Protein AF-A0A2R6LPY8-F1 (afdb_monomer_lite)

Radius of gyration: 32.67 Å; chains: 1; bounding box: 94×53×96 Å

Structure (mmCIF, N/CA/C/O backbone):
data_AF-A0A2R6LPY8-F1
#
_entry.id   AF-A0A2R6LPY8-F1
#
loop_
_atom_site.group_PDB
_atom_site.id
_atom_site.type_symbol
_atom_site.label_atom_id
_atom_site.label_alt_id
_atom_site.label_comp_id
_atom_site.label_asym_id
_atom_site.label_entity_id
_atom_site.label_seq_id
_atom_site.pdbx_PDB_ins_code
_atom_site.Cartn_x
_atom_site.Cartn_y
_atom_site.Cartn_z
_atom_site.occupancy
_atom_site.B_iso_or_equiv
_atom_site.auth_seq_id
_atom_site.auth_comp_id
_atom_site.auth_asym_id
_atom_site.auth_atom_id
_atom_site.pdbx_PDB_model_num
ATOM 1 N N . MET A 1 1 ? 64.273 28.430 -61.757 1.00 42.44 1 MET A N 1
ATOM 2 C CA . MET A 1 1 ? 63.830 28.870 -60.421 1.00 42.44 1 MET A CA 1
ATOM 3 C C . MET A 1 1 ? 62.816 29.969 -60.640 1.00 42.44 1 MET A C 1
ATOM 5 O O . MET A 1 1 ? 63.194 31.096 -60.929 1.00 42.44 1 MET A O 1
ATOM 9 N N . SER A 1 2 ? 61.554 29.566 -60.640 1.00 36.06 2 SER A N 1
ATOM 10 C CA . SER A 1 2 ? 60.355 30.388 -60.800 1.00 36.06 2 SER A CA 1
ATOM 11 C C . SER A 1 2 ? 59.260 29.543 -60.156 1.00 36.06 2 SER A C 1
ATOM 13 O O . SER A 1 2 ? 59.180 28.359 -60.491 1.00 36.06 2 SER A O 1
ATOM 15 N N . GLU A 1 3 ? 58.554 30.068 -59.160 1.00 39.38 3 GLU A N 1
ATOM 16 C CA . GLU A 1 3 ? 57.637 29.258 -58.355 1.00 39.38 3 GLU A CA 1
ATOM 17 C C . GLU A 1 3 ? 56.364 28.827 -59.105 1.00 39.38 3 GLU A C 1
ATOM 19 O O . GLU A 1 3 ? 55.909 29.477 -60.045 1.00 39.38 3 GLU A O 1
ATOM 24 N N . GLU A 1 4 ? 55.804 27.698 -58.671 1.00 40.88 4 GLU A N 1
ATOM 25 C CA . GLU A 1 4 ? 54.591 27.081 -59.206 1.00 40.88 4 GLU A CA 1
ATOM 26 C C . GLU A 1 4 ? 53.431 27.380 -58.239 1.00 40.88 4 GLU A C 1
ATOM 28 O O . GLU A 1 4 ? 53.432 26.912 -57.099 1.00 40.88 4 GLU A O 1
ATOM 33 N N . GLU A 1 5 ? 52.476 28.223 -58.651 1.00 44.69 5 GLU A N 1
ATOM 34 C CA . GLU A 1 5 ? 51.351 28.616 -57.792 1.00 44.69 5 GLU A CA 1
ATOM 35 C C . GLU A 1 5 ? 50.350 27.457 -57.598 1.00 44.69 5 GLU A C 1
ATOM 37 O O . GLU A 1 5 ? 49.921 26.840 -58.579 1.00 44.69 5 GLU A O 1
ATOM 42 N N . PRO A 1 6 ? 49.919 27.159 -56.357 1.00 40.25 6 PRO A N 1
ATOM 43 C CA . PRO A 1 6 ? 48.985 26.072 -56.097 1.00 40.25 6 PRO A CA 1
ATOM 44 C C . PRO A 1 6 ? 47.542 26.451 -56.468 1.00 40.25 6 PRO A C 1
ATOM 46 O O . PRO A 1 6 ? 46.957 27.384 -55.918 1.00 40.25 6 PRO A O 1
ATOM 49 N N . ASN A 1 7 ? 46.932 25.658 -57.352 1.00 44.03 7 ASN A N 1
ATOM 50 C CA . ASN A 1 7 ? 45.496 25.697 -57.642 1.00 44.03 7 ASN A CA 1
ATOM 51 C C . ASN A 1 7 ? 44.674 25.462 -56.348 1.00 44.03 7 ASN A C 1
ATOM 53 O O . ASN A 1 7 ? 44.838 24.410 -55.726 1.00 44.03 7 ASN A O 1
ATOM 57 N N . PRO A 1 8 ? 43.775 26.382 -55.939 1.00 40.94 8 PRO A N 1
ATOM 58 C CA . PRO A 1 8 ? 43.085 26.297 -54.649 1.00 40.94 8 PRO A CA 1
ATOM 59 C C . PRO A 1 8 ? 41.945 25.265 -54.590 1.00 40.94 8 PRO A C 1
ATOM 61 O O . PRO A 1 8 ? 41.491 24.932 -53.496 1.00 40.94 8 PRO A O 1
ATOM 64 N N . ASN A 1 9 ? 41.469 24.735 -55.724 1.00 40.75 9 ASN A N 1
ATOM 65 C CA . ASN A 1 9 ? 40.286 23.864 -55.765 1.00 40.75 9 ASN A CA 1
ATOM 66 C C . ASN A 1 9 ? 40.627 22.371 -55.582 1.00 40.75 9 ASN A C 1
ATOM 68 O O . ASN A 1 9 ? 40.305 21.531 -56.421 1.00 40.75 9 ASN A O 1
ATOM 72 N N . GLY A 1 10 ? 41.270 22.045 -54.458 1.00 37.81 10 GLY A N 1
ATOM 73 C CA . GLY A 1 10 ? 41.572 20.677 -54.011 1.00 37.81 10 GLY A CA 1
ATOM 74 C C . GLY A 1 10 ? 40.525 20.107 -53.044 1.00 37.81 10 GLY A C 1
ATOM 75 O O . GLY A 1 10 ? 40.874 19.685 -51.944 1.00 37.81 10 GLY A O 1
ATOM 76 N N . GLY A 1 11 ? 39.241 20.148 -53.410 1.00 32.72 11 GLY A N 1
ATOM 77 C CA . GLY A 1 11 ? 38.149 19.655 -52.563 1.00 32.72 11 GLY A CA 1
ATOM 78 C C . GLY A 1 11 ? 38.026 18.130 -52.593 1.00 32.72 11 GLY A C 1
ATOM 79 O O . GLY A 1 11 ? 37.499 17.578 -53.554 1.00 32.72 11 GLY A O 1
ATOM 80 N N . THR A 1 12 ? 38.480 17.443 -51.543 1.00 36.91 12 THR A N 1
ATOM 81 C CA . THR A 1 12 ? 38.311 15.987 -51.407 1.00 36.91 12 THR A CA 1
ATOM 82 C C . THR A 1 12 ? 36.853 15.643 -51.092 1.00 36.91 12 THR A C 1
ATOM 84 O O . THR A 1 12 ? 36.438 15.700 -49.933 1.00 36.91 12 THR A O 1
ATOM 87 N N . GLU A 1 13 ? 36.071 15.267 -52.104 1.00 36.97 13 GLU A N 1
ATOM 88 C CA . GLU A 1 13 ? 34.712 14.759 -51.896 1.00 36.97 13 GLU A CA 1
ATOM 89 C C . GLU A 1 13 ? 34.749 13.439 -51.113 1.00 36.97 13 GLU A C 1
ATOM 91 O O . GLU A 1 13 ? 35.234 12.408 -51.584 1.00 36.97 13 GLU A O 1
ATOM 96 N N . ALA A 1 14 ? 34.237 13.472 -49.882 1.00 34.56 14 ALA A N 1
ATOM 97 C CA . ALA A 1 14 ? 34.095 12.292 -49.044 1.00 34.56 14 ALA A CA 1
ATOM 98 C C . ALA A 1 14 ? 32.912 11.449 -49.545 1.00 34.56 14 ALA A C 1
ATOM 100 O O . ALA A 1 14 ? 31.787 11.607 -49.074 1.00 34.56 14 ALA A O 1
ATOM 101 N N . GLN A 1 15 ? 33.173 10.568 -50.515 1.00 37.44 15 GLN A N 1
ATOM 102 C CA . GLN A 1 15 ? 32.182 9.658 -51.089 1.00 37.44 15 GLN A CA 1
ATOM 103 C C . GLN A 1 15 ? 31.625 8.704 -50.016 1.00 37.44 15 GLN A C 1
ATOM 105 O O . GLN A 1 15 ? 32.204 7.660 -49.712 1.00 37.44 15 GLN A O 1
ATOM 110 N N . THR A 1 16 ? 30.490 9.073 -49.425 1.00 34.44 16 THR A N 1
ATOM 111 C CA . THR A 1 16 ? 29.777 8.281 -48.422 1.00 34.44 16 THR A CA 1
ATOM 112 C C . THR A 1 16 ? 28.933 7.204 -49.096 1.00 34.44 16 THR A C 1
ATOM 114 O O . THR A 1 16 ? 27.798 7.438 -49.507 1.00 34.44 16 THR A O 1
ATOM 117 N N . ASP A 1 17 ? 29.489 5.996 -49.195 1.00 40.06 17 ASP A N 1
ATOM 118 C CA . ASP A 1 17 ? 28.773 4.821 -49.698 1.00 40.06 17 ASP A CA 1
ATOM 119 C C . ASP A 1 17 ? 27.686 4.388 -48.690 1.00 40.06 17 ASP A C 1
ATOM 121 O O . ASP A 1 17 ? 27.931 3.664 -47.724 1.00 40.06 17 ASP A O 1
ATOM 125 N N . GLY A 1 18 ? 26.490 4.960 -48.856 1.00 34.78 18 GLY A N 1
ATOM 126 C CA . GLY A 1 18 ? 25.422 4.985 -47.852 1.00 34.78 18 GLY A CA 1
ATOM 127 C C . GLY A 1 18 ? 24.038 4.795 -48.465 1.00 34.78 18 GLY A C 1
ATOM 128 O O . GLY A 1 18 ? 23.160 5.644 -48.306 1.00 34.78 18 GLY A O 1
ATOM 129 N N . GLY A 1 19 ? 23.850 3.692 -49.193 1.00 42.25 19 GLY A N 1
ATOM 130 C CA . GLY A 1 19 ? 22.655 3.388 -49.988 1.00 42.25 19 GLY A CA 1
ATOM 131 C C . GLY A 1 19 ? 21.333 3.270 -49.214 1.00 42.25 19 GLY A C 1
ATOM 132 O O . GLY A 1 19 ? 20.798 2.175 -49.055 1.00 42.25 19 GLY A O 1
ATOM 133 N N . THR A 1 20 ? 20.741 4.402 -48.825 1.00 42.50 20 THR A N 1
ATOM 134 C CA . THR A 1 20 ? 19.312 4.521 -48.488 1.00 42.50 20 THR A CA 1
ATOM 135 C C . THR A 1 20 ? 18.699 5.677 -49.284 1.00 42.50 20 THR A C 1
ATOM 137 O O . THR A 1 20 ? 18.996 6.844 -49.050 1.00 42.50 20 THR A O 1
ATOM 140 N N . GLY A 1 21 ? 17.857 5.353 -50.272 1.00 44.25 21 GLY A N 1
ATOM 141 C CA . GLY A 1 21 ? 17.311 6.300 -51.261 1.00 44.25 21 GLY A CA 1
ATOM 142 C C . GLY A 1 21 ? 16.216 7.232 -50.729 1.00 44.25 21 GLY A C 1
ATOM 143 O O . GLY A 1 21 ? 15.125 7.285 -51.290 1.00 44.25 21 GLY A O 1
ATOM 144 N N . ILE A 1 22 ? 16.480 7.915 -49.614 1.00 50.88 22 ILE A N 1
ATOM 145 C CA . ILE A 1 22 ? 15.517 8.753 -48.879 1.00 50.88 22 ILE A CA 1
ATOM 146 C C . ILE A 1 22 ? 15.757 10.251 -49.147 1.00 50.88 22 ILE A C 1
ATOM 148 O O . ILE A 1 22 ? 14.811 11.042 -49.117 1.00 50.88 22 ILE A O 1
ATOM 152 N N . VAL A 1 23 ? 16.999 10.635 -49.460 1.00 46.22 23 VAL A N 1
ATOM 153 C CA . VAL A 1 23 ? 17.402 12.011 -49.786 1.00 46.22 23 VAL A CA 1
ATOM 154 C C . VAL A 1 23 ? 17.547 12.150 -51.312 1.00 46.22 23 VAL A C 1
ATOM 156 O O . VAL A 1 23 ? 18.321 11.393 -51.901 1.00 46.22 23 VAL A O 1
ATOM 159 N N . PRO A 1 24 ? 16.812 13.063 -51.980 1.00 46.56 24 PRO A N 1
ATOM 160 C CA . PRO A 1 24 ? 17.070 13.420 -53.377 1.00 46.56 24 PRO A CA 1
ATOM 161 C C . PRO A 1 24 ? 18.474 14.015 -53.540 1.00 46.56 24 PRO A C 1
ATOM 163 O O . PRO A 1 24 ? 18.936 14.729 -52.658 1.00 46.56 24 PRO A O 1
ATOM 166 N N . GLN A 1 25 ? 19.139 13.745 -54.665 1.00 55.59 25 GLN A N 1
ATOM 167 C CA . GLN A 1 25 ? 20.495 14.255 -54.929 1.00 55.59 25 GLN A CA 1
ATOM 168 C C . GLN A 1 25 ? 20.520 15.733 -55.360 1.00 55.59 25 GLN A C 1
ATOM 170 O O . GLN A 1 25 ? 21.577 16.354 -55.325 1.00 55.59 25 GLN A O 1
ATOM 175 N N . ASP A 1 26 ? 19.367 16.302 -55.719 1.00 56.75 26 ASP A N 1
ATOM 176 C CA . ASP A 1 26 ? 19.206 17.727 -56.006 1.00 56.75 26 ASP A CA 1
ATOM 177 C C . ASP A 1 26 ? 18.776 18.482 -54.733 1.00 56.75 26 ASP A C 1
ATOM 179 O O . ASP A 1 26 ? 17.768 18.128 -54.118 1.00 56.75 26 ASP A O 1
ATOM 183 N N . ASP A 1 27 ? 19.466 19.576 -54.384 1.00 54.03 27 ASP A N 1
ATOM 184 C CA . ASP A 1 27 ? 19.245 20.410 -53.175 1.00 54.03 27 ASP A CA 1
ATOM 185 C C . ASP A 1 27 ? 17.863 21.114 -53.080 1.00 54.03 27 ASP A C 1
ATOM 187 O O . ASP A 1 27 ? 17.614 21.955 -52.209 1.00 54.03 27 ASP A O 1
ATOM 191 N N . GLN A 1 28 ? 16.918 20.795 -53.966 1.00 56.16 28 GLN A N 1
ATOM 192 C CA . GLN A 1 28 ? 15.577 21.375 -53.956 1.00 56.16 28 GLN A CA 1
ATOM 193 C C . GLN A 1 28 ? 14.667 20.653 -52.954 1.00 56.16 28 GLN A C 1
ATOM 195 O O . GLN A 1 28 ? 14.040 19.635 -53.250 1.00 56.16 28 GLN A O 1
ATOM 200 N N . ALA A 1 29 ? 14.551 21.227 -51.754 1.00 49.78 29 ALA A N 1
ATOM 201 C CA . ALA A 1 29 ? 13.608 20.769 -50.738 1.00 49.78 29 ALA A CA 1
ATOM 202 C C . ALA A 1 29 ? 12.162 20.748 -51.299 1.00 49.78 29 ALA A C 1
ATOM 204 O O . ALA A 1 29 ? 11.638 21.807 -51.658 1.00 49.78 29 ALA A O 1
ATOM 205 N N . PRO A 1 30 ? 11.481 19.581 -51.346 1.00 59.28 30 PRO A N 1
ATOM 206 C CA . PRO A 1 30 ? 10.233 19.411 -52.095 1.00 59.28 30 PRO A CA 1
ATOM 207 C C . PRO A 1 30 ? 9.112 20.301 -51.559 1.00 59.28 30 PRO A C 1
ATOM 209 O O . PRO A 1 30 ? 8.996 20.503 -50.344 1.00 59.28 30 PRO A O 1
ATOM 212 N N . THR A 1 31 ? 8.260 20.805 -52.451 1.00 70.62 31 THR A N 1
ATOM 213 C CA . THR A 1 31 ? 7.196 21.766 -52.134 1.00 70.62 31 THR A CA 1
ATOM 214 C C . THR A 1 31 ? 6.148 21.189 -51.175 1.00 70.62 31 THR A C 1
ATOM 216 O O . THR A 1 31 ? 6.010 19.979 -50.989 1.00 70.62 31 THR A O 1
ATOM 219 N N . TRP A 1 32 ? 5.367 22.061 -50.531 1.00 56.62 32 TRP A N 1
ATOM 220 C CA . TRP A 1 32 ? 4.338 21.633 -49.573 1.00 56.62 32 TRP A CA 1
ATOM 221 C C . TRP A 1 32 ? 3.255 20.735 -50.201 1.00 56.62 32 TRP A C 1
ATOM 223 O O . TRP A 1 32 ? 2.766 19.825 -49.533 1.00 56.62 32 TRP A O 1
ATOM 233 N N . SER A 1 33 ? 2.935 20.945 -51.481 1.00 68.44 33 SER A N 1
ATOM 234 C CA . SER A 1 33 ? 2.078 20.080 -52.303 1.00 68.44 33 SER A CA 1
ATOM 235 C C . SER A 1 33 ? 2.655 18.669 -52.438 1.00 68.44 33 SER A C 1
ATOM 237 O O . SER A 1 33 ? 2.011 17.705 -52.031 1.00 68.44 33 SER A O 1
ATOM 239 N N . GLU A 1 34 ? 3.902 18.548 -52.897 1.00 64.94 34 GLU A N 1
ATOM 240 C CA . GLU A 1 34 ? 4.569 17.253 -53.098 1.00 64.94 34 GLU A CA 1
ATOM 241 C C . GLU A 1 34 ? 4.754 16.500 -51.772 1.00 64.94 34 GLU A C 1
ATOM 243 O O . GLU A 1 34 ? 4.592 15.281 -51.713 1.00 64.94 34 GLU A O 1
ATOM 248 N N . ARG A 1 35 ? 5.024 17.217 -50.669 1.00 62.94 35 ARG A N 1
ATOM 249 C CA . ARG A 1 35 ? 5.060 16.632 -49.315 1.00 62.94 35 ARG A CA 1
ATOM 250 C C . ARG A 1 35 ? 3.696 16.071 -48.889 1.00 62.94 35 ARG A C 1
ATOM 252 O O . ARG A 1 35 ? 3.643 15.015 -48.256 1.00 62.94 35 ARG A O 1
ATOM 259 N N . LYS A 1 36 ? 2.592 16.729 -49.262 1.00 58.47 36 LYS A N 1
ATOM 260 C CA . LYS A 1 36 ? 1.231 16.222 -49.024 1.00 58.47 36 LYS A CA 1
ATOM 261 C C . LYS A 1 36 ? 0.920 14.980 -49.856 1.00 58.47 36 LYS A C 1
ATOM 263 O O . LYS A 1 36 ? 0.375 14.024 -49.317 1.00 58.47 36 LYS A O 1
ATOM 268 N N . GLU A 1 37 ? 1.301 14.949 -51.127 1.00 62.38 37 GLU A N 1
ATOM 269 C CA . GLU A 1 37 ? 1.071 13.778 -51.986 1.00 62.38 37 GLU A CA 1
ATOM 270 C C . GLU A 1 37 ? 1.907 12.572 -51.532 1.00 62.38 37 GLU A C 1
ATOM 272 O O . GLU A 1 37 ? 1.378 11.466 -51.387 1.00 62.38 37 GLU A O 1
ATOM 277 N N . ARG A 1 38 ? 3.174 12.794 -51.149 1.00 59.28 38 ARG A N 1
ATOM 278 C CA . ARG A 1 38 ? 4.054 11.744 -50.600 1.00 59.28 38 ARG A CA 1
ATOM 279 C C . ARG A 1 38 ? 3.597 11.196 -49.233 1.00 59.28 38 ARG A C 1
ATOM 281 O O . ARG A 1 38 ? 4.119 10.175 -48.788 1.00 59.28 38 ARG A O 1
ATOM 288 N N . THR A 1 39 ? 2.595 11.802 -48.583 1.00 54.94 39 THR A N 1
ATOM 289 C CA . THR A 1 39 ? 2.046 11.336 -47.290 1.00 54.94 39 THR A CA 1
ATOM 290 C C . THR A 1 39 ? 1.425 9.931 -47.381 1.00 54.94 39 THR A C 1
ATOM 292 O O . THR A 1 39 ? 1.437 9.205 -46.389 1.00 54.94 39 THR A O 1
ATOM 295 N N . GLN A 1 40 ? 0.981 9.490 -48.569 1.00 59.38 40 GLN A N 1
ATOM 296 C CA . GLN A 1 40 ? 0.518 8.107 -48.795 1.00 59.38 40 GLN A CA 1
ATOM 297 C C . GLN A 1 40 ? 1.606 7.050 -48.520 1.00 59.38 40 GLN A C 1
ATOM 299 O O . GLN A 1 40 ? 1.294 5.915 -48.167 1.00 59.38 40 GLN A O 1
ATOM 304 N N . GLY A 1 41 ? 2.886 7.417 -48.663 1.00 67.31 41 GLY A N 1
ATOM 305 C CA . GLY A 1 41 ? 4.009 6.535 -48.351 1.00 67.31 41 GLY A CA 1
ATOM 306 C C . GLY A 1 41 ? 4.262 6.389 -46.850 1.00 67.31 41 GLY A C 1
ATOM 307 O O . GLY A 1 41 ? 4.663 5.316 -46.413 1.00 67.31 41 GLY A O 1
ATOM 308 N N . LEU A 1 42 ? 3.996 7.426 -46.046 1.00 71.38 42 LEU A N 1
ATOM 309 C CA . LEU A 1 42 ? 4.302 7.396 -44.613 1.00 71.38 42 LEU A CA 1
ATOM 310 C C . LEU A 1 42 ? 3.385 6.423 -43.866 1.00 71.38 42 LEU A C 1
ATOM 312 O O . LEU A 1 42 ? 3.883 5.545 -43.174 1.00 71.38 42 LEU A O 1
ATOM 316 N N . SER A 1 43 ? 2.066 6.512 -44.065 1.00 74.62 43 SER A N 1
ATOM 317 C CA . SER A 1 43 ? 1.106 5.581 -43.448 1.00 74.62 43 SER A CA 1
ATOM 318 C C . SER A 1 43 ? 1.326 4.127 -43.880 1.00 74.62 43 SER A C 1
ATOM 320 O O . SER A 1 43 ? 1.078 3.211 -43.097 1.00 74.62 43 SER A O 1
ATOM 322 N N . ARG A 1 44 ? 1.834 3.913 -45.101 1.00 76.75 44 ARG A N 1
ATOM 323 C CA . ARG A 1 44 ? 2.235 2.595 -45.598 1.00 76.75 44 ARG A CA 1
ATOM 324 C C . ARG A 1 44 ? 3.514 2.081 -44.930 1.00 76.75 44 ARG A C 1
ATOM 326 O O . ARG A 1 44 ? 3.499 0.956 -44.450 1.00 76.75 44 ARG A O 1
ATOM 333 N N . LEU A 1 45 ? 4.581 2.879 -44.868 1.00 79.88 45 LEU A N 1
ATOM 334 C CA . LEU A 1 45 ? 5.844 2.497 -44.215 1.00 79.88 45 LEU A CA 1
ATOM 335 C C . LEU A 1 45 ? 5.655 2.258 -42.712 1.00 79.88 45 LEU A C 1
ATOM 337 O O . LEU A 1 45 ? 6.206 1.307 -42.168 1.00 79.88 45 LEU A O 1
ATOM 341 N N . THR A 1 46 ? 4.813 3.074 -42.072 1.00 80.06 46 THR A N 1
ATOM 342 C CA . THR A 1 46 ? 4.244 2.817 -40.747 1.00 80.06 46 THR A CA 1
ATOM 343 C C . THR A 1 46 ? 3.615 1.422 -40.714 1.00 80.06 46 THR A C 1
ATOM 345 O O . THR A 1 46 ? 4.116 0.554 -40.011 1.00 80.06 46 THR A O 1
ATOM 348 N N . TYR A 1 47 ? 2.576 1.145 -41.507 1.00 80.44 47 TYR A N 1
ATOM 349 C CA . TYR A 1 47 ? 1.903 -0.161 -41.485 1.00 80.44 47 TYR A CA 1
ATOM 350 C C . TYR A 1 47 ? 2.849 -1.357 -41.737 1.00 80.44 47 TYR A C 1
ATOM 352 O O . TYR A 1 47 ? 2.770 -2.361 -41.030 1.00 80.44 47 TYR A O 1
ATOM 360 N N . GLU A 1 48 ? 3.776 -1.244 -42.692 1.00 82.69 48 GLU A N 1
ATOM 361 C CA . GLU A 1 48 ? 4.773 -2.280 -42.996 1.00 82.69 48 GLU A CA 1
ATOM 362 C C . GLU A 1 48 ? 5.742 -2.511 -41.816 1.00 82.69 48 GLU A C 1
ATOM 364 O O . GLU A 1 48 ? 6.133 -3.652 -41.561 1.00 82.69 48 GLU A O 1
ATOM 369 N N . TYR A 1 49 ? 6.052 -1.476 -41.026 1.00 80.00 49 TYR A N 1
ATOM 370 C CA . TYR A 1 49 ? 6.785 -1.597 -39.761 1.00 80.00 49 TYR A CA 1
ATOM 371 C C . TYR A 1 49 ? 5.954 -2.298 -38.657 1.00 80.00 49 TYR A C 1
ATOM 373 O O . TYR A 1 49 ? 6.524 -3.105 -37.921 1.00 80.00 49 TYR A O 1
ATOM 381 N N . PHE A 1 50 ? 4.619 -2.140 -38.603 1.00 83.81 50 PHE A N 1
ATOM 382 C CA . PHE A 1 50 ? 3.731 -2.871 -37.661 1.00 83.81 50 PHE A CA 1
ATOM 383 C C . PHE A 1 50 ? 3.368 -4.294 -38.050 1.00 83.81 50 PHE A C 1
ATOM 385 O O . PHE A 1 50 ? 2.901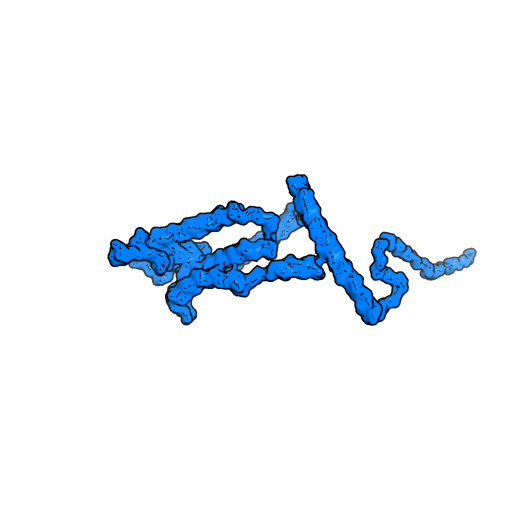 -5.069 -37.203 1.00 83.81 50 PHE A O 1
ATOM 392 N N . GLU A 1 51 ? 3.564 -4.656 -39.311 1.00 83.75 51 GLU A N 1
ATOM 393 C CA . GLU A 1 51 ? 3.486 -6.048 -39.729 1.00 83.75 51 GLU A CA 1
ATOM 394 C C . GLU A 1 51 ? 4.843 -6.747 -39.575 1.00 83.75 51 GLU A C 1
ATOM 396 O O . GLU A 1 51 ? 4.884 -7.905 -39.159 1.00 83.75 51 GLU A O 1
ATOM 401 N N . ARG A 1 52 ? 5.956 -6.032 -39.793 1.00 88.19 52 ARG A N 1
ATOM 402 C CA . ARG A 1 52 ? 7.309 -6.546 -39.549 1.00 88.19 52 ARG A CA 1
ATOM 403 C C . ARG A 1 52 ? 7.617 -6.736 -38.062 1.00 88.19 52 ARG A C 1
ATOM 405 O O . ARG A 1 52 ? 7.958 -7.847 -37.675 1.00 88.19 52 ARG A O 1
ATOM 412 N N . SER A 1 53 ? 7.459 -5.706 -37.230 1.00 71.94 53 SER A N 1
ATOM 413 C CA . SER A 1 53 ? 7.807 -5.761 -35.797 1.00 71.94 53 SER A CA 1
ATOM 414 C C . SER A 1 53 ? 7.004 -6.815 -35.028 1.00 71.94 53 SER A C 1
ATOM 416 O O . SER A 1 53 ? 7.537 -7.469 -34.137 1.00 71.94 53 SER A O 1
ATOM 418 N N . ARG A 1 54 ? 5.741 -7.047 -35.415 1.00 77.69 54 ARG A N 1
ATOM 419 C CA . ARG A 1 54 ? 4.936 -8.169 -34.910 1.00 77.69 54 ARG A CA 1
ATOM 420 C C . ARG A 1 54 ? 5.499 -9.530 -35.283 1.00 77.69 54 ARG A C 1
ATOM 422 O O . ARG A 1 54 ? 5.519 -10.407 -34.431 1.00 77.69 54 ARG A O 1
ATOM 429 N N . ARG A 1 55 ? 5.868 -9.726 -36.553 1.00 77.75 55 ARG A N 1
ATOM 430 C CA . ARG A 1 55 ? 6.430 -11.000 -37.015 1.00 77.75 55 ARG A CA 1
ATOM 431 C C . ARG A 1 55 ? 7.763 -11.252 -36.324 1.00 77.75 55 ARG A C 1
ATOM 433 O O . ARG A 1 55 ? 7.941 -12.327 -35.791 1.00 77.75 55 ARG A O 1
ATOM 440 N N . GLU A 1 56 ? 8.615 -10.236 -36.199 1.00 75.94 56 GLU A N 1
ATOM 441 C CA . GLU A 1 56 ? 9.875 -10.347 -35.457 1.00 75.94 56 GLU A CA 1
ATOM 442 C C . GLU A 1 56 ? 9.649 -10.666 -33.960 1.00 75.94 56 GLU A C 1
ATOM 444 O O . GLU A 1 56 ? 10.347 -11.524 -33.433 1.00 75.94 56 GLU A O 1
ATOM 449 N N . ASP A 1 57 ? 8.655 -10.078 -33.277 1.00 71.38 57 ASP A N 1
ATOM 450 C CA . ASP A 1 57 ? 8.322 -10.436 -31.880 1.00 71.38 57 ASP A CA 1
ATOM 451 C C . ASP A 1 57 ? 7.713 -11.850 -31.747 1.00 71.38 57 ASP A C 1
ATOM 453 O O . ASP A 1 57 ? 8.002 -12.557 -30.783 1.00 71.38 57 ASP A O 1
ATOM 457 N N . GLU A 1 58 ? 6.908 -12.297 -32.714 1.00 75.06 58 GLU A N 1
ATOM 458 C CA . GLU A 1 58 ? 6.308 -13.641 -32.746 1.00 75.06 58 GLU A CA 1
ATOM 459 C C . GLU A 1 58 ? 7.335 -14.732 -33.107 1.00 75.06 58 GLU A C 1
ATOM 461 O O . GLU A 1 58 ? 7.411 -15.755 -32.427 1.00 75.06 58 GLU A O 1
ATOM 466 N N . ASP A 1 59 ? 8.195 -14.485 -34.096 1.00 77.19 59 ASP A N 1
ATOM 467 C CA . ASP A 1 59 ? 9.317 -15.349 -34.474 1.00 77.19 59 ASP A CA 1
ATOM 468 C C . ASP A 1 59 ? 10.322 -15.459 -33.312 1.00 77.19 59 ASP A C 1
ATOM 470 O O . ASP A 1 59 ? 10.789 -16.555 -32.994 1.00 77.19 59 ASP A O 1
ATOM 474 N N . LEU A 1 60 ? 10.606 -14.351 -32.608 1.00 64.75 60 LEU A N 1
ATOM 475 C CA . LEU A 1 60 ? 11.418 -14.363 -31.386 1.00 64.75 60 LEU A CA 1
ATOM 476 C C . LEU A 1 60 ? 10.762 -15.187 -30.272 1.00 64.75 60 LEU A C 1
ATOM 478 O O . LEU A 1 60 ? 11.464 -15.955 -29.617 1.00 64.75 60 LEU A O 1
ATOM 482 N N . ARG A 1 61 ? 9.440 -15.086 -30.061 1.00 65.38 61 ARG A N 1
ATOM 483 C CA . ARG A 1 61 ? 8.719 -15.937 -29.091 1.00 65.38 61 ARG A CA 1
ATOM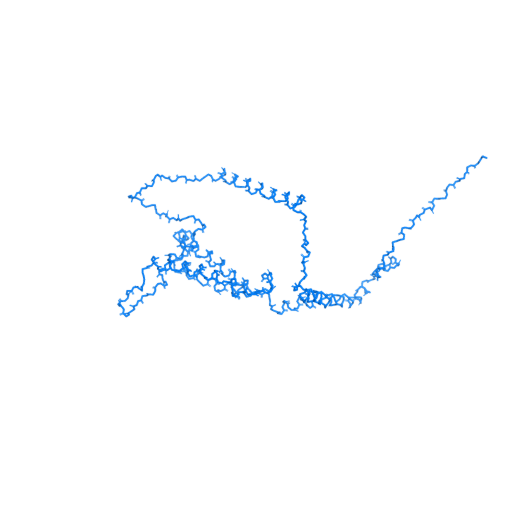 484 C C . ARG A 1 61 ? 8.835 -17.415 -29.456 1.00 65.38 61 ARG A C 1
ATOM 486 O O . ARG A 1 61 ? 9.184 -18.211 -28.587 1.00 65.38 61 ARG A O 1
ATOM 493 N N . GLN A 1 62 ? 8.604 -17.775 -30.717 1.00 69.75 62 GLN A N 1
ATOM 494 C CA . GLN A 1 62 ? 8.655 -19.167 -31.180 1.00 69.75 62 GLN A CA 1
ATOM 495 C C . GLN A 1 62 ? 10.082 -19.743 -31.170 1.00 69.75 62 GLN A C 1
ATOM 497 O O . GLN A 1 62 ? 10.257 -20.929 -30.900 1.00 69.75 62 GLN A O 1
ATOM 502 N N . ALA A 1 63 ? 11.111 -18.914 -31.369 1.00 64.62 63 ALA A N 1
ATOM 503 C CA . ALA A 1 63 ? 12.511 -19.303 -31.183 1.00 64.62 63 ALA A CA 1
ATOM 504 C C . ALA A 1 63 ? 12.957 -19.344 -29.703 1.00 64.62 63 ALA A C 1
ATOM 506 O O . ALA A 1 63 ? 13.922 -20.033 -29.370 1.00 64.62 63 ALA A O 1
ATOM 507 N N . SER A 1 64 ? 12.284 -18.617 -28.800 1.00 52.50 64 SER A N 1
ATOM 508 C CA . SER A 1 64 ? 12.757 -18.389 -27.420 1.00 52.50 64 SER A CA 1
ATOM 509 C C . SER A 1 64 ? 12.742 -19.601 -26.485 1.00 52.50 64 SER A C 1
ATOM 511 O O . SER A 1 64 ? 13.269 -19.494 -25.380 1.00 52.50 64 SER A O 1
ATOM 513 N N . ASP A 1 65 ? 12.228 -20.754 -26.922 1.00 56.12 65 ASP A N 1
ATOM 514 C CA . ASP A 1 65 ? 12.205 -21.996 -26.131 1.00 56.12 65 ASP A CA 1
ATOM 515 C C . ASP A 1 65 ? 13.626 -22.455 -25.722 1.00 56.12 65 ASP A C 1
ATOM 517 O O . ASP A 1 65 ? 13.800 -23.075 -24.675 1.00 56.12 65 ASP A O 1
ATOM 521 N N . TYR A 1 66 ? 14.655 -22.093 -26.510 1.00 50.78 66 TYR A N 1
ATOM 522 C CA . TYR A 1 66 ? 16.072 -22.357 -26.201 1.00 50.78 66 TYR A CA 1
ATOM 523 C C . TYR A 1 66 ? 17.067 -21.236 -26.572 1.00 50.78 66 TYR A C 1
ATOM 525 O O . TYR A 1 66 ? 18.279 -21.447 -26.492 1.00 50.78 66 TYR A O 1
ATOM 533 N N . VAL A 1 67 ? 16.612 -20.033 -26.948 1.00 48.16 67 VAL A N 1
ATOM 534 C CA . VAL A 1 67 ? 17.534 -18.899 -27.162 1.00 48.16 67 VAL A CA 1
ATOM 535 C C . VAL A 1 67 ? 17.966 -18.318 -25.818 1.00 48.16 67 VAL A C 1
ATOM 537 O O . VAL A 1 67 ? 17.177 -17.702 -25.098 1.00 48.16 67 VAL A O 1
ATOM 540 N N . GLU A 1 68 ? 19.252 -18.473 -25.509 1.00 53.59 68 GLU A N 1
ATOM 541 C CA . GLU A 1 68 ? 19.929 -17.787 -24.411 1.00 53.59 68 GLU A CA 1
ATOM 542 C C . GLU A 1 68 ? 19.884 -16.275 -24.678 1.00 53.59 68 GLU A C 1
ATOM 544 O O . GLU A 1 68 ? 20.659 -15.729 -25.459 1.00 53.59 68 GLU A O 1
ATOM 549 N N . ARG A 1 69 ? 18.872 -15.609 -24.107 1.00 51.09 69 ARG A N 1
ATOM 550 C CA . ARG A 1 69 ? 18.570 -14.201 -24.376 1.00 51.09 69 ARG A CA 1
ATOM 551 C C . ARG A 1 69 ? 19.766 -13.330 -24.004 1.00 51.09 69 ARG A C 1
ATOM 553 O O . ARG A 1 69 ? 19.971 -13.063 -22.818 1.00 51.09 69 ARG A O 1
ATOM 560 N N . ASP A 1 70 ? 20.431 -12.778 -25.017 1.00 55.00 70 ASP A N 1
ATOM 561 C CA . ASP A 1 70 ? 21.406 -11.703 -24.855 1.00 55.00 70 ASP A CA 1
ATOM 562 C C . ASP A 1 70 ? 20.788 -10.571 -24.022 1.00 55.00 70 ASP A C 1
ATOM 564 O O . ASP A 1 70 ? 19.842 -9.873 -24.419 1.00 55.00 70 ASP A O 1
ATOM 568 N N . VAL A 1 71 ? 21.282 -10.424 -22.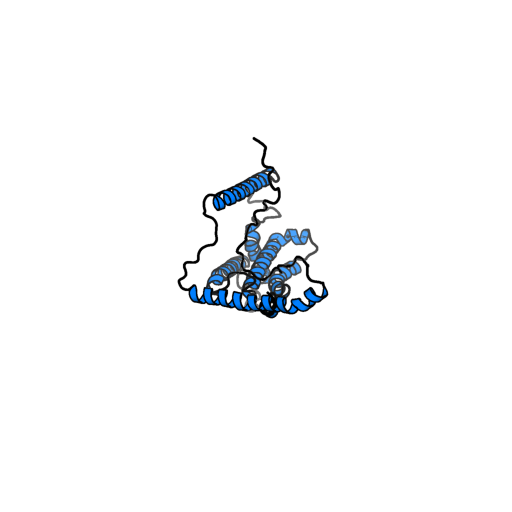794 1.00 62.00 71 VAL A N 1
ATOM 569 C CA . VAL A 1 71 ? 20.790 -9.405 -21.876 1.00 62.00 71 VAL A CA 1
ATOM 570 C C . VAL A 1 71 ? 21.456 -8.096 -22.268 1.00 62.00 71 VAL A C 1
ATOM 572 O O . VAL A 1 71 ? 22.575 -7.818 -21.851 1.00 62.00 71 VAL A O 1
ATOM 575 N N . LEU A 1 72 ? 20.739 -7.294 -23.061 1.00 66.75 72 LEU A N 1
ATOM 576 C CA . LEU A 1 72 ? 21.086 -5.913 -23.409 1.00 66.75 72 LEU A CA 1
ATOM 577 C C . LEU A 1 72 ? 21.197 -5.045 -22.139 1.00 66.75 72 LEU A C 1
ATOM 579 O O . LEU A 1 72 ? 20.258 -4.353 -21.743 1.00 66.75 72 LEU A O 1
ATOM 583 N N . ALA A 1 73 ? 22.348 -5.135 -21.482 1.00 78.12 73 ALA A N 1
ATOM 584 C CA . ALA A 1 73 ? 22.712 -4.475 -20.240 1.00 78.12 73 ALA A CA 1
ATOM 585 C C . ALA A 1 73 ? 24.219 -4.194 -20.233 1.00 78.12 73 ALA A C 1
ATOM 587 O O . ALA A 1 73 ? 25.000 -4.842 -20.932 1.00 78.12 73 ALA A O 1
ATOM 588 N N . PHE A 1 74 ? 24.642 -3.227 -19.423 1.00 85.25 74 PHE A N 1
ATOM 589 C CA . PHE A 1 74 ? 26.060 -2.928 -19.264 1.00 85.25 74 PHE A CA 1
ATOM 590 C C . PHE A 1 74 ? 26.729 -3.917 -18.296 1.00 85.25 74 PHE A C 1
ATOM 592 O O . PHE A 1 74 ? 26.076 -4.397 -17.365 1.00 85.25 74 PHE A O 1
ATOM 599 N N . PRO A 1 75 ? 28.039 -4.194 -18.456 1.00 86.25 75 PRO A N 1
ATOM 600 C CA . PRO A 1 75 ? 28.793 -4.990 -17.497 1.00 86.25 75 PRO A CA 1
ATOM 601 C C . PRO A 1 75 ? 28.647 -4.469 -16.062 1.00 86.25 75 PRO A C 1
ATOM 603 O O . PRO A 1 75 ? 28.669 -3.258 -15.813 1.00 86.25 75 PRO A O 1
ATOM 606 N N . THR A 1 76 ? 28.544 -5.404 -15.112 1.00 90.12 76 THR A N 1
ATOM 607 C CA . THR A 1 76 ? 28.339 -5.120 -13.679 1.00 90.12 76 THR A CA 1
ATOM 608 C C . THR A 1 76 ? 29.387 -4.160 -13.111 1.00 90.12 76 THR A C 1
ATOM 610 O O . THR A 1 76 ? 29.077 -3.326 -12.260 1.00 90.12 76 THR A O 1
ATOM 613 N N . TRP A 1 77 ? 30.612 -4.227 -13.633 1.00 91.50 77 TRP A N 1
ATOM 614 C CA . TRP A 1 77 ? 31.678 -3.259 -13.414 1.00 91.50 77 TRP A CA 1
ATOM 615 C C . TRP A 1 77 ? 32.130 -2.636 -14.750 1.00 91.50 77 TRP A C 1
ATOM 617 O O . TRP A 1 77 ? 32.332 -3.379 -15.710 1.00 91.50 77 TRP A O 1
ATOM 627 N N . PRO A 1 78 ? 32.351 -1.309 -14.839 1.00 90.69 78 PRO A N 1
ATOM 628 C CA . PRO A 1 78 ? 32.142 -0.301 -13.795 1.00 90.69 78 PRO A CA 1
ATOM 629 C C . PRO A 1 78 ? 30.718 0.291 -13.778 1.00 90.69 78 PRO A C 1
ATOM 631 O O . PRO A 1 78 ? 30.307 0.842 -12.761 1.00 90.69 78 PRO A O 1
ATOM 634 N N . HIS A 1 79 ? 29.972 0.198 -14.885 1.00 88.44 79 HIS A N 1
ATOM 635 C CA . HIS A 1 79 ? 28.768 1.000 -15.146 1.00 88.44 79 HIS A CA 1
ATOM 636 C C . HIS A 1 79 ? 27.655 0.806 -14.108 1.00 88.44 79 HIS A C 1
ATOM 638 O O . HIS A 1 79 ? 27.231 1.771 -13.467 1.00 88.44 79 HIS A O 1
ATOM 644 N N . GLU A 1 80 ? 27.208 -0.437 -13.909 1.00 92.62 80 GLU A N 1
ATOM 645 C CA . GLU A 1 80 ? 26.153 -0.747 -12.938 1.00 92.62 80 GLU A CA 1
ATOM 646 C C . GLU A 1 80 ? 26.615 -0.449 -11.505 1.00 92.62 80 GLU A C 1
ATOM 648 O O . GLU A 1 80 ? 25.874 0.164 -10.737 1.00 92.62 80 GLU A O 1
ATOM 653 N N . MET A 1 81 ? 27.853 -0.819 -11.149 1.00 95.50 81 MET A N 1
ATOM 654 C CA . MET A 1 81 ? 28.409 -0.590 -9.811 1.00 95.50 81 MET A CA 1
ATOM 655 C C . MET A 1 81 ? 28.467 0.898 -9.443 1.00 95.50 81 MET A C 1
ATOM 657 O O . MET A 1 81 ? 28.023 1.264 -8.357 1.00 95.50 81 MET A O 1
ATOM 661 N N . ILE A 1 82 ? 28.963 1.765 -10.333 1.00 95.31 82 ILE A N 1
ATOM 662 C CA . ILE A 1 82 ? 29.049 3.212 -10.070 1.00 95.31 82 ILE A CA 1
ATOM 663 C C . ILE A 1 82 ? 27.647 3.817 -9.934 1.00 95.31 82 ILE A C 1
ATOM 665 O O . ILE A 1 82 ? 27.405 4.578 -8.994 1.00 95.31 82 ILE A O 1
ATOM 669 N N . ARG A 1 83 ? 26.697 3.444 -10.806 1.00 94.31 83 ARG A N 1
ATOM 670 C CA . ARG A 1 83 ? 25.302 3.907 -10.700 1.00 94.31 83 ARG A CA 1
ATOM 671 C C . ARG A 1 83 ? 24.671 3.465 -9.378 1.00 94.31 83 ARG A C 1
ATOM 673 O O . ARG A 1 83 ? 24.058 4.275 -8.687 1.00 94.31 83 ARG A O 1
ATOM 680 N N . ASN A 1 84 ? 24.834 2.196 -9.013 1.00 96.38 84 ASN A N 1
ATOM 681 C CA . ASN A 1 84 ? 24.251 1.637 -7.797 1.00 96.38 84 ASN A CA 1
ATOM 682 C C . ASN A 1 84 ? 24.891 2.247 -6.541 1.00 96.38 84 ASN A C 1
ATOM 684 O O . ASN A 1 84 ? 24.165 2.607 -5.622 1.00 96.38 84 ASN A O 1
ATOM 688 N N . LEU A 1 85 ? 26.208 2.480 -6.527 1.00 97.12 85 LEU A N 1
ATOM 689 C CA . LEU A 1 85 ? 26.896 3.155 -5.421 1.00 97.12 85 LEU A CA 1
ATOM 690 C C . LEU A 1 85 ? 26.471 4.625 -5.279 1.00 97.12 85 LEU A C 1
ATOM 692 O O . LEU A 1 85 ? 26.299 5.095 -4.152 1.00 97.12 85 LEU A O 1
ATOM 696 N N . ALA A 1 86 ? 26.242 5.340 -6.385 1.00 97.31 86 ALA A N 1
ATOM 697 C CA . ALA A 1 86 ? 25.707 6.701 -6.356 1.00 97.31 86 ALA A CA 1
ATOM 698 C C . ALA A 1 86 ? 24.277 6.736 -5.781 1.00 97.31 86 ALA A C 1
ATOM 700 O O . ALA A 1 86 ? 23.991 7.542 -4.894 1.00 97.31 86 ALA A O 1
ATOM 701 N N . LEU A 1 87 ? 23.404 5.818 -6.216 1.00 97.31 87 LEU A N 1
ATOM 702 C CA . LEU A 1 87 ? 22.043 5.668 -5.684 1.00 97.31 87 LEU A CA 1
ATOM 703 C C . LEU A 1 87 ? 22.052 5.301 -4.190 1.00 97.31 87 LEU A C 1
ATOM 705 O O . LEU A 1 87 ? 21.352 5.933 -3.400 1.00 97.31 87 LEU A O 1
ATOM 709 N N . THR A 1 88 ? 22.872 4.331 -3.772 1.00 98.06 88 THR A N 1
ATOM 710 C CA . THR A 1 88 ? 23.021 3.955 -2.357 1.00 98.06 88 THR A CA 1
ATOM 711 C C . THR A 1 88 ? 23.524 5.129 -1.518 1.00 98.06 88 THR A C 1
ATOM 713 O O . THR A 1 88 ? 22.946 5.411 -0.472 1.00 98.06 88 THR A O 1
ATOM 716 N N . SER A 1 89 ? 24.540 5.860 -1.987 1.00 98.19 89 SER A N 1
ATOM 717 C CA . SER A 1 89 ? 25.070 7.042 -1.290 1.00 98.19 89 SER A CA 1
ATOM 718 C C . SER A 1 89 ? 24.018 8.145 -1.147 1.00 98.19 89 SER A C 1
ATOM 720 O O . SER A 1 89 ? 23.910 8.751 -0.082 1.00 98.19 89 SER A O 1
ATOM 722 N N . PHE A 1 90 ? 23.196 8.366 -2.180 1.00 98.31 90 PHE A N 1
ATOM 723 C CA . PHE A 1 90 ? 22.073 9.303 -2.133 1.00 98.31 90 PHE A CA 1
ATOM 724 C C . PHE A 1 90 ? 21.026 8.897 -1.083 1.00 98.31 90 PHE A C 1
ATOM 726 O O . PHE A 1 90 ? 20.667 9.715 -0.237 1.00 98.31 90 PHE A O 1
ATOM 733 N N . PHE A 1 91 ? 20.576 7.637 -1.076 1.00 98.19 91 PHE A N 1
ATOM 734 C CA . PHE A 1 91 ? 19.584 7.172 -0.098 1.00 98.19 91 PHE A CA 1
ATOM 735 C C . PHE A 1 91 ? 20.124 7.149 1.339 1.00 98.19 91 PHE A C 1
ATOM 737 O O . PHE A 1 91 ? 19.401 7.529 2.258 1.00 98.19 91 PHE A O 1
ATOM 744 N N . VAL A 1 92 ? 21.393 6.783 1.549 1.00 98.31 92 VAL A N 1
ATOM 745 C CA . VAL A 1 92 ? 22.048 6.854 2.869 1.00 98.31 92 VAL A CA 1
ATOM 746 C C . VAL A 1 92 ? 22.170 8.308 3.343 1.00 98.31 92 VAL A C 1
ATOM 748 O O . VAL A 1 92 ? 21.837 8.610 4.490 1.00 98.31 92 VAL A O 1
ATOM 751 N N . GLY A 1 93 ? 22.563 9.231 2.459 1.00 98.06 93 GLY A N 1
ATOM 752 C CA . GLY A 1 93 ? 22.581 10.667 2.753 1.00 98.06 93 GLY A CA 1
ATOM 753 C C . GLY A 1 93 ? 21.195 11.213 3.111 1.00 98.06 93 GLY A C 1
ATOM 754 O O . GLY A 1 93 ? 21.059 11.953 4.085 1.00 98.06 93 GLY A O 1
ATOM 755 N N . LEU A 1 94 ? 20.153 10.789 2.389 1.00 97.38 94 LEU A N 1
ATOM 756 C CA . LEU A 1 94 ? 18.760 11.151 2.666 1.00 97.38 94 LEU A CA 1
ATOM 757 C C . LEU A 1 94 ? 18.268 10.598 4.015 1.00 97.38 94 LEU A C 1
ATOM 759 O O . LEU A 1 94 ? 17.593 11.316 4.751 1.00 97.38 94 LEU A O 1
ATOM 763 N N . MET A 1 95 ? 18.637 9.364 4.379 1.00 95.81 95 MET A N 1
ATOM 764 C CA . MET A 1 95 ? 18.321 8.786 5.693 1.00 95.81 95 MET A CA 1
ATOM 765 C C . MET A 1 95 ? 18.965 9.582 6.835 1.00 95.81 95 MET A C 1
ATOM 767 O O . MET A 1 95 ? 18.275 9.923 7.798 1.00 95.81 95 MET A O 1
ATOM 771 N N . PHE A 1 96 ? 20.251 9.934 6.724 1.00 96.44 96 PHE A N 1
ATOM 772 C CA . PHE A 1 96 ? 20.913 10.785 7.720 1.00 96.44 96 PHE A CA 1
ATOM 773 C C . PHE A 1 96 ? 20.303 12.192 7.779 1.00 96.44 96 PHE A C 1
ATOM 775 O O . PHE A 1 96 ? 20.084 12.709 8.873 1.00 96.44 96 PHE A O 1
ATOM 782 N N . PHE A 1 97 ? 19.974 12.789 6.630 1.00 96.31 97 PHE A N 1
ATOM 783 C CA . PHE A 1 97 ? 19.326 14.100 6.564 1.00 96.31 97 PHE A CA 1
ATOM 784 C C . PHE A 1 97 ? 17.964 14.105 7.272 1.00 96.31 97 PHE A C 1
ATOM 786 O O . PHE A 1 97 ? 17.725 14.965 8.116 1.00 96.31 97 PHE A O 1
ATOM 793 N N . ILE A 1 98 ? 17.096 13.124 6.997 1.00 95.31 98 ILE A N 1
ATOM 794 C CA . ILE A 1 98 ? 15.782 13.012 7.652 1.00 95.31 98 ILE A CA 1
ATOM 795 C C . ILE A 1 98 ? 15.943 12.752 9.157 1.00 95.31 98 ILE A C 1
ATOM 797 O O . ILE A 1 98 ? 15.277 13.408 9.953 1.00 95.31 98 ILE A O 1
ATOM 801 N N . SER A 1 99 ? 16.860 11.863 9.555 1.00 93.62 99 SER A N 1
ATOM 802 C CA . SER A 1 99 ? 17.135 11.551 10.969 1.00 93.62 99 SER A CA 1
ATOM 803 C C . SER A 1 99 ? 17.649 12.761 11.770 1.00 93.62 99 SER A C 1
ATOM 805 O O . SER A 1 99 ? 17.349 12.896 12.955 1.00 93.62 99 SER A O 1
ATOM 807 N N . ALA A 1 100 ? 18.383 13.673 11.122 1.00 94.56 100 ALA A N 1
ATOM 808 C CA . ALA A 1 100 ? 18.851 14.918 11.730 1.00 94.56 100 ALA A CA 1
ATOM 809 C C . ALA A 1 100 ? 17.797 16.044 11.705 1.00 94.56 100 ALA A C 1
ATOM 811 O O . ALA A 1 100 ? 17.716 16.825 12.651 1.00 94.56 100 ALA A O 1
ATOM 812 N N . ALA A 1 101 ? 16.997 16.140 10.638 1.00 96.12 101 ALA A N 1
ATOM 813 C CA . ALA A 1 101 ? 15.982 17.183 10.470 1.00 96.12 101 ALA A CA 1
ATOM 814 C C . ALA A 1 101 ? 14.695 16.920 11.273 1.00 96.12 101 ALA A C 1
ATOM 816 O O . ALA A 1 101 ? 14.025 17.866 11.685 1.00 96.12 101 ALA A O 1
ATOM 817 N N . VAL A 1 102 ? 14.347 15.648 11.494 1.00 94.25 102 VAL A N 1
ATOM 818 C CA . VAL A 1 102 ? 13.155 15.215 12.240 1.00 94.25 102 VAL A CA 1
ATOM 819 C C . VAL A 1 102 ? 13.571 14.168 13.287 1.00 94.25 102 VAL A C 1
ATOM 821 O O . VAL A 1 102 ? 13.325 12.973 13.101 1.00 94.25 102 VAL A O 1
ATOM 824 N N . PRO A 1 103 ? 14.231 14.583 14.387 1.00 89.25 103 PRO A N 1
ATOM 825 C CA . PRO A 1 103 ? 14.643 13.659 15.437 1.00 89.25 103 PRO A CA 1
ATOM 826 C C . PRO A 1 103 ? 13.418 12.983 16.086 1.00 89.25 103 PRO A C 1
ATOM 828 O O . PRO A 1 103 ? 12.414 13.651 16.357 1.00 89.25 103 PRO A O 1
ATOM 831 N N . PRO A 1 104 ? 13.465 11.664 16.354 1.00 83.69 104 PRO A N 1
ATOM 832 C CA . PRO A 1 104 ? 12.325 10.935 16.897 1.00 83.69 104 PRO A CA 1
ATOM 833 C C . PRO A 1 104 ? 12.044 11.324 18.353 1.00 83.69 104 PRO A C 1
ATOM 835 O O . PRO A 1 104 ? 12.939 11.375 19.196 1.00 83.69 104 PRO A O 1
ATOM 838 N N . HIS A 1 105 ? 10.766 11.536 18.666 1.00 83.25 105 HIS A N 1
ATOM 839 C CA . HIS A 1 105 ? 10.307 11.781 20.029 1.00 83.25 105 HIS A CA 1
ATOM 840 C C . HIS A 1 105 ? 10.358 10.471 20.827 1.00 83.25 105 HIS A C 1
ATOM 842 O O . HIS A 1 105 ? 9.580 9.555 20.560 1.00 83.25 105 HIS A O 1
ATOM 848 N N . LEU A 1 106 ? 11.250 10.378 21.815 1.00 80.44 106 LEU A N 1
ATOM 849 C CA . LEU A 1 106 ? 11.283 9.236 22.730 1.00 80.44 106 LEU A CA 1
ATOM 850 C C . LEU A 1 106 ? 10.149 9.368 23.766 1.00 80.44 106 LEU A C 1
ATOM 852 O O . LEU A 1 106 ? 10.133 10.352 24.512 1.00 80.44 106 LEU A O 1
ATOM 856 N N . PRO A 1 107 ? 9.197 8.416 23.840 1.00 79.38 107 PRO A N 1
ATOM 857 C CA . PRO A 1 107 ? 8.172 8.421 24.877 1.00 79.38 107 PRO A CA 1
ATOM 858 C C . PRO A 1 107 ? 8.780 8.118 26.255 1.00 79.38 107 PRO A C 1
ATOM 860 O O . PRO A 1 107 ? 9.867 7.551 26.372 1.00 79.38 107 PRO A O 1
ATOM 863 N N . GLY A 1 108 ? 8.049 8.472 27.315 1.00 85.06 108 GLY A N 1
ATOM 864 C CA . GLY A 1 108 ? 8.421 8.099 28.680 1.00 85.06 108 GLY A CA 1
ATOM 865 C C . GLY A 1 108 ? 8.399 6.575 28.912 1.00 85.06 108 GLY A C 1
ATOM 866 O O . GLY A 1 108 ? 7.845 5.835 28.095 1.00 85.06 108 GLY A O 1
ATOM 867 N N . PRO A 1 109 ? 8.971 6.090 30.033 1.00 88.38 109 PRO A N 1
ATOM 868 C CA . PRO A 1 109 ? 9.002 4.665 30.361 1.00 88.38 109 PRO A CA 1
ATOM 869 C C . PRO A 1 109 ? 7.615 4.010 30.337 1.00 88.38 109 PRO A C 1
ATOM 871 O O . PRO A 1 109 ? 6.625 4.608 30.761 1.00 88.38 109 PRO A O 1
ATOM 874 N N . ALA A 1 110 ? 7.555 2.759 29.873 1.00 88.12 110 ALA A N 1
ATOM 875 C CA . ALA A 1 110 ? 6.309 2.008 29.764 1.00 88.12 110 ALA A CA 1
ATOM 876 C C . ALA A 1 110 ? 5.605 1.872 31.129 1.00 88.12 110 ALA A C 1
ATOM 878 O O . ALA A 1 110 ? 6.201 1.423 32.108 1.00 88.12 110 ALA A O 1
ATOM 879 N N . ASN A 1 111 ? 4.322 2.235 31.179 1.00 88.19 111 ASN A N 1
ATOM 880 C CA . ASN A 1 111 ? 3.521 2.257 32.399 1.00 88.19 111 ASN A CA 1
ATOM 881 C C . ASN A 1 111 ? 2.262 1.396 32.224 1.00 88.19 111 ASN A C 1
ATOM 883 O O . ASN A 1 111 ? 1.340 1.780 31.511 1.00 88.19 111 ASN A O 1
ATOM 887 N N . ALA A 1 112 ? 2.199 0.252 32.909 1.00 89.50 112 ALA A N 1
ATOM 888 C CA . ALA A 1 112 ? 1.053 -0.660 32.836 1.00 89.50 112 ALA A CA 1
ATOM 889 C C . ALA A 1 112 ? -0.263 -0.059 33.377 1.00 89.50 112 ALA A C 1
ATOM 891 O O . ALA A 1 112 ? -1.339 -0.550 33.046 1.00 89.50 112 ALA A O 1
ATOM 892 N N . ASN A 1 113 ? -0.186 1.009 34.180 1.00 92.69 113 ASN A N 1
ATOM 893 C CA . ASN A 1 113 ? -1.339 1.664 34.802 1.00 92.69 113 ASN A CA 1
ATOM 894 C C . ASN A 1 113 ? -1.869 2.866 33.993 1.00 92.69 113 ASN A C 1
ATOM 896 O O . ASN A 1 113 ? -2.770 3.557 34.465 1.00 92.69 113 ASN A O 1
ATOM 900 N N . SER A 1 114 ? -1.305 3.167 32.815 1.00 86.00 114 SER A N 1
ATOM 901 C CA . SER A 1 114 ? -1.730 4.303 31.986 1.00 86.00 114 SER A CA 1
ATOM 902 C C . SER A 1 114 ? -1.561 4.019 30.493 1.00 86.00 114 SER A C 1
ATOM 904 O O . SER A 1 114 ? -0.443 3.877 29.999 1.00 86.00 114 SER A O 1
ATOM 906 N N . THR A 1 115 ? -2.675 3.977 29.762 1.00 82.75 115 THR A N 1
ATOM 907 C CA . THR A 1 115 ? -2.691 3.788 28.305 1.00 82.75 115 THR A CA 1
ATOM 908 C C . THR A 1 115 ? -2.765 5.147 27.599 1.00 82.75 115 THR A C 1
ATOM 910 O O . THR A 1 115 ? -3.711 5.896 27.854 1.00 82.75 115 THR A O 1
ATOM 913 N N . PRO A 1 116 ? -1.833 5.483 26.685 1.00 81.25 116 PRO A N 1
ATOM 914 C CA . PRO A 1 116 ? -1.927 6.694 25.871 1.00 81.25 116 PRO A CA 1
ATOM 915 C C . PRO A 1 116 ? -3.211 6.737 25.030 1.00 81.25 116 PRO A C 1
ATOM 917 O O . PRO A 1 116 ? -3.613 5.731 24.447 1.00 81.25 116 PRO A O 1
ATOM 920 N N . ALA A 1 117 ? -3.825 7.919 24.908 1.00 74.94 117 ALA A N 1
ATOM 921 C CA . ALA A 1 117 ? -5.075 8.110 24.157 1.00 74.94 117 ALA A CA 1
ATOM 922 C C . ALA A 1 117 ? -4.957 7.782 22.652 1.00 74.94 117 ALA A C 1
ATOM 924 O O . ALA A 1 117 ? -5.953 7.464 22.002 1.00 74.94 117 ALA A O 1
ATOM 925 N N . VAL A 1 118 ? -3.739 7.836 22.106 1.00 79.94 118 VAL A N 1
ATOM 926 C CA . VAL A 1 118 ? -3.401 7.370 20.760 1.00 79.94 118 VAL A CA 1
ATOM 927 C C . VAL A 1 118 ? -2.327 6.296 20.900 1.00 79.94 118 VAL A C 1
ATOM 929 O O . VAL A 1 118 ? -1.163 6.602 21.145 1.00 79.94 118 VAL A O 1
ATOM 932 N N . ILE A 1 119 ? -2.731 5.035 20.750 1.00 81.94 119 ILE A N 1
ATOM 933 C CA . ILE A 1 119 ? -1.829 3.889 20.628 1.00 81.94 119 ILE A CA 1
ATOM 934 C C . ILE A 1 119 ? -1.977 3.307 19.220 1.00 81.94 119 ILE A C 1
ATOM 936 O O . ILE A 1 119 ? -3.038 2.819 18.826 1.00 81.94 119 ILE A O 1
ATOM 940 N N . LEU A 1 120 ? -0.910 3.438 18.438 1.00 87.44 120 LEU A N 1
ATOM 941 C CA . LEU A 1 120 ? -0.813 3.041 17.038 1.00 87.44 120 LEU A CA 1
ATOM 942 C C . LEU A 1 120 ? 0.536 2.329 16.836 1.00 87.44 120 LEU A C 1
ATOM 944 O O . LEU A 1 120 ? 1.507 2.716 17.488 1.00 87.44 120 LEU A O 1
ATOM 948 N N . PRO A 1 121 ? 0.613 1.293 15.982 1.00 90.88 121 PRO A N 1
ATOM 949 C CA . PRO A 1 121 ? 1.888 0.699 15.588 1.00 90.88 121 PRO A CA 1
ATOM 950 C C . PRO A 1 121 ? 2.616 1.608 14.581 1.00 90.88 121 PRO A C 1
ATOM 952 O O . PRO A 1 121 ? 2.128 2.683 14.238 1.00 90.88 121 PRO A O 1
ATOM 955 N N . ASP A 1 122 ? 3.755 1.166 14.053 1.00 91.44 122 ASP A N 1
ATOM 956 C CA . ASP A 1 122 ? 4.396 1.862 12.937 1.00 91.44 122 ASP A CA 1
ATOM 957 C C . ASP A 1 122 ? 3.530 1.855 11.664 1.00 91.44 122 ASP A C 1
ATOM 959 O O . ASP A 1 122 ? 2.741 0.938 11.410 1.00 91.44 122 ASP A O 1
ATOM 963 N N . TRP A 1 123 ? 3.740 2.856 10.806 1.00 91.62 123 TRP A N 1
ATOM 964 C CA . TRP A 1 123 ? 2.964 3.081 9.582 1.00 91.62 123 TRP A CA 1
ATOM 965 C C . TRP A 1 123 ? 2.950 1.887 8.614 1.00 91.62 123 TRP A C 1
ATOM 967 O O . TRP A 1 123 ? 1.927 1.621 7.983 1.00 91.62 123 TRP A O 1
ATOM 977 N N . TYR A 1 124 ? 4.042 1.119 8.527 1.00 92.81 124 TYR A N 1
ATOM 978 C CA . TYR A 1 124 ? 4.138 -0.065 7.662 1.00 92.81 124 TYR A CA 1
ATOM 979 C C . TYR A 1 124 ? 3.309 -1.261 8.174 1.00 92.81 124 TYR A C 1
ATOM 981 O O . TYR A 1 124 ? 3.096 -2.223 7.435 1.00 92.81 124 TYR A O 1
ATOM 989 N N . LEU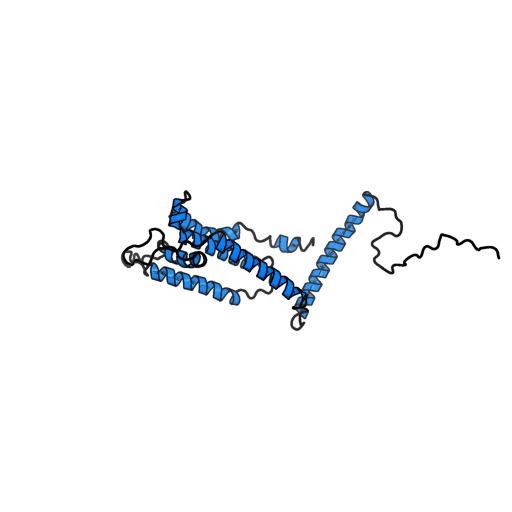 A 1 125 ? 2.793 -1.194 9.409 1.00 95.00 125 LEU A N 1
ATOM 990 C CA . LEU A 1 125 ? 1.872 -2.171 10.001 1.00 95.00 125 LEU A CA 1
ATOM 991 C C . LEU A 1 125 ? 0.405 -1.717 9.960 1.00 95.00 125 LEU A C 1
ATOM 993 O O . LEU A 1 125 ? -0.478 -2.502 10.314 1.00 95.00 125 LEU A O 1
ATOM 997 N N . TYR A 1 126 ? 0.106 -0.486 9.522 1.00 95.31 126 TYR A N 1
ATOM 998 C CA . TYR A 1 126 ? -1.266 0.033 9.518 1.00 95.31 126 TYR A CA 1
ATOM 999 C C . TYR A 1 126 ? -2.228 -0.819 8.689 1.00 95.31 126 TYR A C 1
ATOM 1001 O O . TYR A 1 126 ? -3.353 -1.023 9.128 1.00 95.31 126 TYR A O 1
ATOM 1009 N N . TRP A 1 127 ? -1.808 -1.391 7.557 1.00 94.50 127 TRP A N 1
ATOM 1010 C CA . TRP A 1 127 ? -2.689 -2.265 6.773 1.00 94.50 127 TRP A CA 1
ATOM 1011 C C . TRP A 1 127 ? -3.150 -3.494 7.590 1.00 94.50 127 TRP A C 1
ATOM 1013 O O . TRP A 1 127 ? -4.339 -3.804 7.650 1.00 94.50 127 TRP A O 1
ATOM 1023 N N . SER A 1 128 ? -2.220 -4.135 8.306 1.00 93.69 128 SER A N 1
ATOM 1024 C CA . SER A 1 128 ? -2.463 -5.321 9.139 1.00 93.69 128 SER A CA 1
ATOM 1025 C C . SER A 1 128 ? -3.273 -4.987 10.399 1.00 93.69 128 SER A C 1
ATOM 1027 O O . SER A 1 128 ? -4.188 -5.723 10.778 1.00 93.69 128 SER A O 1
ATOM 1029 N N . PHE A 1 129 ? -2.997 -3.831 11.014 1.00 93.50 129 PHE A N 1
ATOM 1030 C CA . PHE A 1 129 ? -3.746 -3.315 12.163 1.00 93.50 129 PHE A CA 1
ATOM 1031 C C . PHE A 1 129 ? -5.165 -2.855 11.784 1.00 93.50 129 PHE A C 1
ATOM 1033 O O . PHE A 1 129 ? -6.096 -3.002 12.576 1.00 93.50 129 PHE A O 1
ATOM 1040 N N . GLY A 1 130 ? -5.363 -2.354 10.563 1.00 92.94 130 GLY A N 1
ATOM 1041 C CA . GLY A 1 130 ? -6.677 -2.029 10.006 1.00 92.94 130 GLY A CA 1
ATOM 1042 C C . GLY A 1 130 ? -7.566 -3.262 9.841 1.00 92.94 130 GLY A C 1
ATOM 1043 O O . GLY A 1 130 ? -8.750 -3.211 10.174 1.00 92.94 130 GLY A O 1
ATOM 1044 N N . LEU A 1 131 ? -6.982 -4.406 9.465 1.00 93.56 131 LEU A N 1
ATOM 1045 C CA . LEU A 1 131 ? -7.666 -5.707 9.443 1.00 93.56 131 LEU A CA 1
ATOM 1046 C C . LEU A 1 131 ? -8.072 -6.219 10.844 1.00 93.56 131 LEU A C 1
ATOM 1048 O O . LEU A 1 131 ? -8.843 -7.167 10.936 1.00 93.56 131 LEU A O 1
ATOM 1052 N N . LEU A 1 132 ? -7.642 -5.582 11.944 1.00 91.00 132 LEU A N 1
ATOM 1053 C CA . LEU A 1 132 ? -8.193 -5.839 13.286 1.00 91.00 132 LEU A CA 1
ATOM 1054 C C . LEU A 1 132 ? -9.447 -5.002 13.602 1.00 91.00 132 LEU A C 1
ATOM 1056 O O . LEU A 1 132 ? -10.077 -5.218 14.636 1.00 91.00 132 LEU A O 1
ATOM 1060 N N . LYS A 1 133 ? -9.832 -4.053 12.736 1.00 89.50 133 LYS A N 1
ATOM 1061 C CA . LYS A 1 133 ? -10.979 -3.141 12.930 1.00 89.50 133 LYS A CA 1
ATOM 1062 C C . LYS A 1 133 ? -12.226 -3.557 12.137 1.00 89.50 133 LYS A C 1
ATOM 1064 O O . LYS A 1 133 ? -13.117 -2.744 11.904 1.00 89.50 133 LYS A O 1
ATOM 1069 N N . LEU A 1 134 ? -12.305 -4.835 11.764 1.00 89.25 134 LEU A N 1
ATOM 1070 C CA . LEU A 1 134 ? -13.369 -5.429 10.945 1.00 89.25 134 LEU A CA 1
ATOM 1071 C C . LEU A 1 134 ? -14.628 -5.838 11.732 1.00 89.25 134 LEU A C 1
ATOM 1073 O O . LEU A 1 134 ? -15.437 -6.605 11.221 1.00 89.25 134 LEU A O 1
ATOM 1077 N N . THR A 1 135 ? -14.820 -5.329 12.955 1.00 85.44 135 THR A N 1
ATOM 1078 C CA . THR A 1 135 ? -16.011 -5.572 13.792 1.00 85.44 135 THR A CA 1
ATOM 1079 C C . THR A 1 135 ? -17.350 -5.519 13.029 1.00 85.44 135 THR A C 1
ATOM 1081 O O . THR A 1 135 ? -18.162 -6.405 13.281 1.00 85.44 135 THR A O 1
ATOM 1084 N N . PRO A 1 136 ? -17.601 -4.582 12.082 1.00 86.19 136 PRO A N 1
ATOM 1085 C CA . PRO A 1 136 ? -18.860 -4.542 11.324 1.00 86.19 136 PRO A CA 1
ATOM 1086 C C . PRO A 1 136 ? -19.077 -5.694 10.323 1.00 86.19 136 PRO A C 1
ATOM 1088 O O . PRO A 1 136 ? -20.182 -5.832 9.812 1.00 86.19 136 PRO A O 1
ATOM 1091 N N . LEU A 1 137 ? -18.051 -6.500 10.015 1.00 85.69 137 LEU A N 1
ATOM 1092 C CA . LEU A 1 137 ? -18.134 -7.653 9.098 1.00 85.69 137 LEU A CA 1
ATOM 1093 C C . LEU A 1 137 ? -18.204 -9.002 9.829 1.00 85.69 137 LEU A C 1
ATOM 1095 O O . LEU A 1 137 ? -18.339 -10.042 9.183 1.00 85.69 137 LEU A O 1
ATOM 1099 N N . ASN A 1 138 ? -18.054 -9.007 11.155 1.00 84.56 138 ASN A N 1
ATOM 1100 C CA . ASN A 1 138 ? -18.038 -10.231 11.946 1.00 84.56 138 ASN A CA 1
ATOM 1101 C C . ASN A 1 138 ? -19.480 -10.755 12.122 1.00 84.56 138 ASN A C 1
ATOM 1103 O O . ASN A 1 138 ? -20.279 -10.068 12.760 1.00 84.56 138 ASN A O 1
ATOM 1107 N N . PRO A 1 139 ? -19.849 -11.922 11.557 1.00 80.12 139 PRO A N 1
ATOM 1108 C CA . PRO A 1 139 ? -21.243 -12.348 11.497 1.00 80.12 139 PRO A CA 1
ATOM 1109 C C . PRO A 1 139 ? -21.798 -12.764 12.868 1.00 80.12 139 PRO A C 1
ATOM 1111 O O . PRO A 1 139 ? -21.255 -13.632 13.558 1.00 80.12 139 PRO A O 1
ATOM 1114 N N . GLU A 1 140 ? -22.940 -12.175 13.216 1.00 78.50 140 GLU A N 1
ATOM 1115 C CA . GLU A 1 140 ? -23.756 -12.511 14.385 1.00 78.50 140 GLU A CA 1
ATOM 1116 C C . GLU A 1 140 ? -24.812 -13.556 14.009 1.00 78.50 140 GLU A C 1
ATOM 1118 O O . GLU A 1 140 ? -25.524 -13.415 13.010 1.00 78.50 140 GLU A O 1
ATOM 1123 N N . LEU A 1 141 ? -24.924 -14.631 14.795 1.00 68.69 141 LEU A N 1
ATOM 1124 C CA . LEU A 1 141 ? -25.893 -15.689 14.528 1.00 68.69 141 LEU A CA 1
ATOM 1125 C C . LEU A 1 141 ? -27.199 -15.398 15.265 1.00 68.69 141 LEU A C 1
ATOM 1127 O O . LEU A 1 141 ? -27.332 -15.650 16.462 1.00 68.69 141 LEU A O 1
ATOM 1131 N N . ALA A 1 142 ? -28.220 -14.980 14.516 1.00 65.56 142 ALA A N 1
ATOM 1132 C CA . ALA A 1 142 ? -29.594 -14.877 15.016 1.00 65.56 142 ALA A CA 1
ATOM 1133 C C . ALA A 1 142 ? -30.107 -16.203 15.632 1.00 65.56 142 ALA A C 1
ATOM 1135 O O . ALA A 1 142 ? -30.886 -16.186 16.580 1.00 65.56 142 ALA A O 1
ATOM 1136 N N . LEU A 1 143 ? -29.610 -17.351 15.148 1.00 63.31 143 LEU A N 1
ATOM 1137 C CA . LEU A 1 143 ? -29.878 -18.693 15.693 1.00 63.31 143 LEU A CA 1
ATOM 1138 C C . LEU A 1 143 ? -29.277 -18.941 17.094 1.00 63.31 143 LEU A C 1
ATOM 1140 O O . LEU A 1 143 ? -29.719 -19.853 17.783 1.00 63.31 143 LEU A O 1
ATOM 1144 N N . LEU A 1 144 ? -28.298 -18.134 17.514 1.00 66.44 144 LEU A N 1
ATOM 1145 C CA . LEU A 1 144 ? -27.682 -18.126 18.849 1.00 66.44 144 LEU A CA 1
ATOM 1146 C C . LEU A 1 144 ? -28.058 -16.852 19.633 1.00 66.44 144 LEU A C 1
ATOM 1148 O O . LEU A 1 144 ? -27.323 -16.405 20.505 1.00 66.44 144 LEU A O 1
ATOM 1152 N N . GLY A 1 145 ? -29.193 -16.224 19.304 1.00 69.94 145 GLY A N 1
ATOM 1153 C CA . GLY A 1 145 ? -29.670 -15.022 19.998 1.00 69.94 145 GLY A CA 1
ATOM 1154 C C . GLY A 1 145 ? -28.876 -13.744 19.700 1.00 69.94 145 GLY A C 1
ATOM 1155 O O . GLY A 1 145 ? -29.006 -12.775 20.443 1.00 69.94 145 GLY A O 1
ATOM 1156 N N . GLY A 1 146 ? -28.077 -13.726 18.626 1.00 71.31 146 GLY A N 1
ATOM 1157 C CA . GLY A 1 146 ? -27.231 -12.589 18.241 1.00 71.31 146 GLY A CA 1
ATOM 1158 C C . GLY A 1 146 ? -25.769 -12.706 18.682 1.00 71.31 146 GLY A C 1
ATOM 1159 O O . GLY A 1 146 ? -25.006 -11.762 18.503 1.00 71.31 146 GLY A O 1
ATOM 1160 N N . GLU A 1 147 ? -25.344 -13.843 19.238 1.00 75.88 147 GLU A N 1
ATOM 1161 C CA . GLU A 1 147 ? -23.936 -14.043 19.588 1.00 75.88 147 GLU A CA 1
ATOM 1162 C C . GLU A 1 147 ? -23.048 -14.174 18.328 1.00 75.88 147 GLU A C 1
ATOM 1164 O O . GLU A 1 147 ? -23.448 -14.734 17.299 1.00 75.88 147 GLU A O 1
ATOM 1169 N N . LYS A 1 148 ? -21.832 -13.617 18.389 1.00 78.00 148 LYS A N 1
ATOM 1170 C CA . LYS A 1 148 ? -20.865 -13.593 17.277 1.00 78.00 148 LYS A CA 1
ATOM 1171 C C . LYS A 1 148 ? -20.226 -14.963 17.060 1.00 78.00 148 LYS A C 1
ATOM 1173 O O . LYS A 1 148 ? -19.792 -15.589 18.022 1.00 78.00 148 LYS A O 1
ATOM 1178 N N . LEU A 1 149 ? -20.063 -15.378 15.796 1.00 78.19 149 LEU A N 1
ATOM 1179 C CA . LEU A 1 149 ? -19.410 -16.651 15.436 1.00 78.19 149 LEU A CA 1
ATOM 1180 C C . LEU A 1 149 ? -18.004 -16.795 16.056 1.00 78.19 149 LEU A C 1
ATOM 1182 O O . LEU A 1 149 ? -17.600 -17.877 16.475 1.00 78.19 149 LEU A O 1
ATOM 1186 N N . VAL A 1 150 ? -17.246 -15.697 16.081 1.00 84.94 150 VAL A N 1
ATOM 1187 C CA . VAL A 1 150 ? -15.892 -15.602 16.641 1.00 84.94 150 VAL A CA 1
ATOM 1188 C C . VAL A 1 150 ? -15.705 -14.243 17.313 1.00 84.94 150 VAL A C 1
ATOM 1190 O O . VAL A 1 150 ? -16.374 -13.272 16.969 1.00 84.94 150 VAL A O 1
ATOM 1193 N N . SER A 1 151 ? -14.763 -14.130 18.252 1.00 86.62 151 SER A N 1
ATOM 1194 C CA . SER A 1 151 ? -14.409 -12.817 18.813 1.00 86.62 151 SER A CA 1
ATOM 1195 C C . SER A 1 151 ? -13.729 -11.924 17.766 1.00 86.62 151 SER A C 1
ATOM 1197 O O . SER A 1 151 ? -12.929 -12.407 16.962 1.00 86.62 151 SER A O 1
ATOM 1199 N N . ASP A 1 152 ? -13.987 -10.612 17.811 1.00 85.81 152 ASP A N 1
ATOM 1200 C CA . ASP A 1 152 ? -13.464 -9.633 16.838 1.00 85.81 152 ASP A CA 1
ATOM 1201 C C . ASP A 1 152 ? -11.928 -9.699 16.678 1.00 85.81 152 ASP A C 1
ATOM 1203 O O . ASP A 1 152 ? -11.404 -9.554 15.573 1.00 85.81 152 ASP A O 1
ATOM 1207 N N . ARG A 1 153 ? -11.194 -10.001 17.763 1.00 84.44 153 ARG A N 1
ATOM 1208 C CA . ARG A 1 153 ? -9.736 -10.225 17.727 1.00 84.44 153 ARG A CA 1
ATOM 1209 C C . ARG A 1 153 ? -9.362 -11.426 16.853 1.00 84.44 153 ARG A C 1
ATOM 1211 O O . ARG A 1 153 ? -8.433 -11.325 16.058 1.00 84.44 153 ARG A O 1
ATOM 1218 N N . VAL A 1 154 ? -10.050 -12.557 17.015 1.00 89.50 154 VAL A N 1
ATOM 1219 C CA . VAL A 1 154 ? -9.790 -13.773 16.224 1.00 89.50 154 VAL A CA 1
ATOM 1220 C C . VAL A 1 154 ? -10.184 -13.541 14.767 1.00 89.50 154 VAL A C 1
ATOM 1222 O O . VAL A 1 154 ? -9.402 -13.872 13.880 1.00 89.50 154 VAL A O 1
ATOM 1225 N N . TYR A 1 155 ? -11.328 -12.894 14.523 1.00 90.25 155 TYR A N 1
ATOM 1226 C CA . TYR A 1 155 ? -11.778 -12.522 13.180 1.00 90.25 155 TYR A CA 1
ATOM 1227 C C . TYR A 1 155 ? -10.716 -11.699 12.429 1.00 90.25 155 TYR A C 1
ATOM 1229 O O . TYR A 1 155 ? -10.330 -12.054 11.316 1.00 90.25 155 TYR A O 1
ATOM 1237 N N . GLY A 1 156 ? -10.164 -10.655 13.058 1.00 90.38 156 GLY A N 1
ATOM 1238 C CA . GLY A 1 156 ? -9.132 -9.817 12.438 1.00 90.38 156 GLY A CA 1
ATOM 1239 C C . GLY A 1 156 ? -7.781 -10.511 12.212 1.00 90.38 156 GLY A C 1
ATOM 1240 O O . GLY A 1 156 ? -7.092 -10.236 11.225 1.00 90.38 156 GLY A O 1
ATOM 1241 N N . VAL A 1 157 ? -7.396 -11.452 13.081 1.00 92.06 157 VAL A N 1
ATOM 1242 C CA . VAL A 1 157 ? -6.198 -12.289 12.868 1.00 92.06 157 VAL A CA 1
ATOM 1243 C C . VAL A 1 157 ? -6.409 -13.253 11.695 1.00 92.06 157 VAL A C 1
ATOM 1245 O O . VAL A 1 157 ? -5.524 -13.391 10.852 1.00 92.06 157 VAL A O 1
ATOM 1248 N N . VAL A 1 158 ? -7.594 -13.859 11.574 1.00 93.62 158 VAL A N 1
ATOM 1249 C CA . VAL A 1 158 ? -7.951 -14.706 10.423 1.00 93.62 158 VAL A CA 1
ATOM 1250 C C . VAL A 1 158 ? -8.001 -13.888 9.125 1.00 93.62 158 VAL A C 1
ATOM 1252 O O . VAL A 1 158 ? -7.485 -14.344 8.107 1.00 93.62 158 VAL A O 1
ATOM 1255 N N . ALA A 1 159 ? -8.516 -12.656 9.152 1.00 93.12 159 ALA A N 1
ATOM 1256 C CA . ALA A 1 159 ? -8.526 -11.768 7.987 1.00 93.12 159 ALA A CA 1
ATOM 1257 C C . ALA A 1 159 ? -7.112 -11.450 7.460 1.00 93.12 159 ALA A C 1
ATOM 1259 O O . ALA A 1 159 ? -6.897 -11.438 6.248 1.00 93.12 159 ALA A O 1
ATOM 1260 N N . ASN A 1 160 ? -6.126 -11.275 8.349 1.00 94.44 160 ASN A N 1
ATOM 1261 C CA . ASN A 1 160 ? -4.718 -11.138 7.956 1.00 94.44 160 ASN A CA 1
ATOM 1262 C C . ASN A 1 160 ? -4.203 -12.385 7.210 1.00 94.44 160 ASN A C 1
ATOM 1264 O O . ASN A 1 160 ? -3.574 -12.254 6.159 1.00 94.44 160 ASN A O 1
ATOM 1268 N N . LEU A 1 161 ? -4.511 -13.590 7.707 1.00 94.75 161 LEU A N 1
ATOM 1269 C CA . LEU A 1 161 ? -4.130 -14.848 7.050 1.00 94.75 161 LEU A CA 1
ATOM 1270 C C . LEU A 1 161 ? -4.799 -15.015 5.676 1.00 94.75 161 LEU A C 1
ATOM 1272 O O . LEU A 1 161 ? -4.152 -15.487 4.744 1.00 94.75 161 LEU A O 1
ATOM 1276 N N . ILE A 1 162 ? -6.058 -14.587 5.526 1.00 93.75 162 ILE A N 1
ATOM 1277 C CA . ILE A 1 162 ? -6.782 -14.617 4.243 1.00 93.75 162 ILE A CA 1
ATOM 1278 C C . ILE A 1 162 ? -6.116 -13.689 3.216 1.00 93.75 162 ILE A C 1
ATOM 1280 O O . ILE A 1 162 ? -5.856 -14.118 2.092 1.00 93.75 162 ILE A O 1
ATOM 1284 N N . VAL A 1 163 ? -5.789 -12.447 3.594 1.00 93.31 163 VAL A N 1
ATOM 1285 C CA . VAL A 1 163 ? -5.144 -11.474 2.690 1.00 93.31 163 VAL A CA 1
ATOM 1286 C C . VAL A 1 163 ? -3.751 -11.949 2.258 1.00 93.31 163 VAL A C 1
ATOM 1288 O O . VAL A 1 163 ? -3.451 -11.969 1.063 1.00 93.31 163 VAL A O 1
ATOM 1291 N N . VAL A 1 164 ? -2.914 -12.405 3.199 1.00 94.12 164 VAL A N 1
ATOM 1292 C CA . VAL A 1 164 ? -1.569 -12.932 2.890 1.00 94.12 164 VAL A CA 1
ATOM 1293 C C . VAL A 1 164 ? -1.642 -14.223 2.065 1.00 94.12 164 VAL A C 1
ATOM 1295 O O . VAL A 1 164 ? -0.848 -14.409 1.139 1.00 94.12 164 VAL A O 1
ATOM 1298 N N . GLY A 1 165 ? -2.608 -15.097 2.360 1.00 95.19 165 GLY A N 1
ATOM 1299 C CA . GLY A 1 165 ? -2.859 -16.325 1.608 1.00 95.19 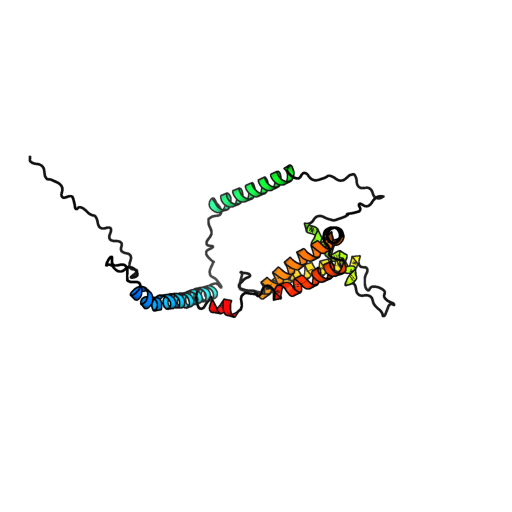165 GLY A CA 1
ATOM 1300 C C . GLY A 1 165 ? -3.267 -16.051 0.160 1.00 95.19 165 GLY A C 1
ATOM 1301 O O . GLY A 1 165 ? -2.705 -16.657 -0.749 1.00 95.19 165 GLY A O 1
ATOM 1302 N N . PHE A 1 166 ? -4.165 -15.088 -0.075 1.00 92.62 166 PHE A N 1
ATOM 1303 C CA . PHE A 1 166 ? -4.544 -14.673 -1.428 1.00 92.62 166 PHE A CA 1
ATOM 1304 C C . PHE A 1 166 ? -3.334 -14.154 -2.217 1.00 92.62 166 PHE A C 1
ATOM 1306 O O . PHE A 1 166 ? -3.068 -14.646 -3.312 1.00 92.62 166 PHE A O 1
ATOM 1313 N N . ILE A 1 167 ? -2.546 -13.239 -1.633 1.00 92.06 167 ILE A N 1
ATOM 1314 C CA . ILE A 1 167 ? -1.326 -12.691 -2.257 1.00 92.06 167 ILE A CA 1
ATOM 1315 C C . ILE A 1 167 ? -0.328 -13.808 -2.602 1.0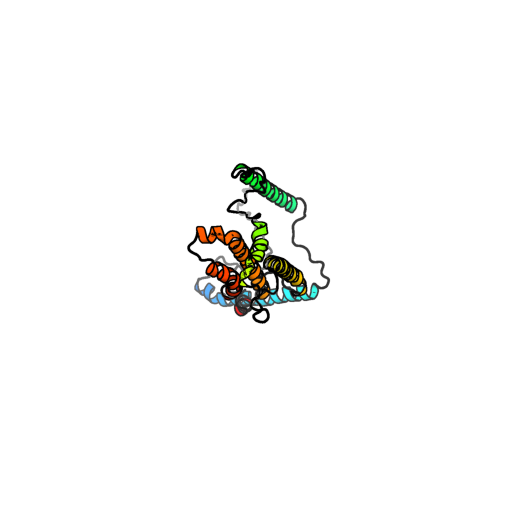0 92.06 167 ILE A C 1
ATOM 1317 O O . ILE A 1 167 ? 0.245 -13.815 -3.690 1.00 92.06 167 ILE A O 1
ATOM 1321 N N . SER A 1 168 ? -0.171 -14.790 -1.712 1.00 93.81 168 SER A N 1
ATOM 1322 C CA . SER A 1 168 ? 0.731 -15.936 -1.897 1.00 93.81 168 SER A CA 1
ATOM 1323 C C . SER A 1 168 ? 0.271 -16.909 -2.994 1.00 93.81 168 SER A C 1
ATOM 1325 O O . SER A 1 168 ? 1.086 -17.658 -3.529 1.00 93.81 168 SER A O 1
ATOM 1327 N N . ILE A 1 169 ? -1.016 -16.894 -3.355 1.00 93.25 169 ILE A N 1
ATOM 1328 C CA . ILE A 1 169 ? -1.602 -17.731 -4.411 1.00 93.25 169 ILE A CA 1
ATOM 1329 C C . ILE A 1 169 ? -1.519 -17.056 -5.798 1.00 93.25 169 ILE A C 1
ATOM 1331 O O . ILE A 1 169 ? -1.482 -17.764 -6.808 1.00 93.25 169 ILE A O 1
ATOM 1335 N N . VAL A 1 170 ? -1.411 -15.720 -5.879 1.00 89.88 170 VAL A N 1
ATOM 1336 C CA . VAL A 1 170 ? -1.350 -14.970 -7.157 1.00 89.88 170 VAL A CA 1
ATOM 1337 C C . VAL A 1 170 ? -0.329 -15.536 -8.166 1.00 89.88 170 VAL A C 1
ATOM 1339 O O . VAL A 1 170 ? -0.732 -15.729 -9.315 1.00 89.88 170 VAL A O 1
ATOM 1342 N N . PRO A 1 171 ? 0.927 -15.889 -7.803 1.00 87.69 171 PRO A N 1
ATOM 1343 C CA . PRO A 1 171 ? 1.912 -16.416 -8.761 1.00 87.69 171 PRO A CA 1
ATOM 1344 C C . PRO A 1 171 ? 1.551 -17.775 -9.383 1.00 87.69 171 PRO A C 1
ATOM 1346 O O . PRO A 1 171 ? 2.120 -18.156 -10.401 1.00 87.69 171 PRO A O 1
ATOM 1349 N N . PHE A 1 172 ? 0.623 -18.524 -8.781 1.00 90.06 172 PHE A N 1
ATOM 1350 C CA . PHE A 1 172 ? 0.159 -19.818 -9.296 1.00 90.06 172 PHE A CA 1
ATOM 1351 C C . PHE A 1 172 ? -1.090 -19.681 -10.179 1.00 90.06 172 PHE A C 1
ATOM 1353 O O . PHE A 1 172 ? -1.344 -20.545 -11.025 1.00 90.06 172 PHE A O 1
ATOM 1360 N N . LEU A 1 173 ? -1.854 -18.597 -9.988 1.00 87.31 173 LEU A N 1
ATOM 1361 C CA . LEU A 1 173 ? -3.012 -18.242 -10.808 1.00 87.31 173 LEU A CA 1
ATOM 1362 C C . LEU A 1 173 ? -2.598 -17.464 -12.060 1.00 87.31 173 LEU A C 1
ATOM 1364 O O . LEU A 1 173 ? -3.038 -17.818 -13.154 1.00 87.31 173 LEU A O 1
ATOM 1368 N N . ASN A 1 174 ? -1.739 -16.444 -11.926 1.00 82.88 174 ASN A N 1
ATOM 1369 C CA . ASN A 1 174 ? -1.216 -15.745 -13.093 1.00 82.88 174 ASN A CA 1
ATOM 1370 C C . ASN A 1 174 ? -0.003 -16.474 -13.684 1.00 82.88 174 ASN A C 1
ATOM 1372 O O . ASN A 1 174 ? 1.132 -16.271 -13.261 1.00 82.88 174 ASN A O 1
ATOM 1376 N N . LYS A 1 175 ? -0.255 -17.279 -14.718 1.00 74.38 175 LYS A N 1
ATOM 1377 C CA . LYS A 1 175 ? 0.773 -17.906 -15.568 1.00 74.38 175 LYS A CA 1
ATOM 1378 C C . LYS A 1 175 ? 1.106 -17.045 -16.798 1.00 74.38 175 LYS A C 1
ATOM 1380 O O . LYS A 1 175 ? 1.411 -17.579 -17.862 1.00 74.38 175 LYS A O 1
ATOM 1385 N N . GLY A 1 176 ? 0.956 -15.730 -16.658 1.00 63.34 176 GLY A N 1
ATOM 1386 C CA . GLY A 1 176 ? 1.042 -14.735 -17.717 1.00 63.34 176 GLY A CA 1
ATOM 1387 C C . GLY A 1 176 ? 2.347 -14.786 -18.504 1.00 63.34 176 GLY A C 1
ATOM 1388 O O . GLY A 1 176 ? 3.439 -14.824 -17.935 1.00 63.34 176 GLY A O 1
ATOM 1389 N N . ALA A 1 177 ? 2.230 -14.782 -19.832 1.00 58.25 177 ALA A N 1
ATOM 1390 C CA . ALA A 1 177 ? 3.380 -14.726 -20.732 1.00 58.25 177 ALA A CA 1
ATOM 1391 C C . ALA A 1 177 ? 3.933 -13.296 -20.874 1.00 58.25 177 ALA A C 1
ATOM 1393 O O . ALA A 1 177 ? 5.073 -13.111 -21.306 1.00 58.25 177 ALA A O 1
ATOM 1394 N N . ALA A 1 178 ? 3.136 -12.281 -20.528 1.00 60.88 178 ALA A N 1
ATOM 1395 C CA . ALA A 1 178 ? 3.486 -10.881 -20.700 1.00 60.88 178 ALA A CA 1
ATOM 1396 C C . ALA A 1 178 ? 3.934 -10.253 -19.371 1.00 60.88 178 ALA A C 1
ATOM 1398 O O . ALA A 1 178 ? 3.338 -10.468 -18.319 1.00 60.88 178 ALA A O 1
ATOM 1399 N N . ARG A 1 179 ? 5.029 -9.482 -19.404 1.00 69.19 179 ARG A N 1
ATOM 1400 C CA . ARG A 1 179 ? 5.684 -8.967 -18.184 1.00 69.19 179 ARG A CA 1
ATOM 1401 C C . ARG A 1 179 ? 5.332 -7.517 -17.855 1.00 69.19 179 ARG A C 1
ATOM 1403 O O . ARG A 1 179 ? 5.727 -7.049 -16.785 1.00 69.19 179 ARG A O 1
ATOM 1410 N N . ARG A 1 180 ? 4.645 -6.776 -18.735 1.00 79.06 180 ARG A N 1
ATOM 1411 C CA . ARG A 1 180 ? 4.283 -5.371 -18.473 1.00 79.06 180 ARG A CA 1
ATOM 1412 C C . ARG A 1 180 ? 2.826 -5.251 -17.996 1.00 79.06 180 ARG A C 1
ATOM 1414 O O . ARG A 1 180 ? 1.943 -5.829 -18.623 1.00 79.06 180 ARG A O 1
ATOM 1421 N N . PRO A 1 181 ? 2.514 -4.413 -16.985 1.00 77.69 181 PRO A N 1
ATOM 1422 C CA . PRO A 1 181 ? 1.134 -4.206 -16.521 1.00 77.69 181 PRO A CA 1
ATOM 1423 C C . PRO A 1 181 ? 0.142 -3.738 -17.602 1.00 77.69 181 PRO A C 1
ATOM 1425 O O . PRO A 1 181 ? -1.052 -3.987 -17.493 1.00 77.69 181 PRO A O 1
ATOM 1428 N N . VAL A 1 182 ? 0.626 -3.078 -18.661 1.00 80.06 182 VAL A N 1
ATOM 1429 C CA . VAL A 1 182 ? -0.198 -2.642 -19.806 1.00 80.06 182 VAL A CA 1
ATOM 1430 C C . VAL A 1 182 ? -0.569 -3.777 -20.769 1.00 80.06 182 VAL A C 1
ATOM 1432 O O . VAL A 1 182 ? -1.494 -3.621 -21.560 1.00 80.06 182 VAL A O 1
ATOM 1435 N N . GLU A 1 183 ? 0.136 -4.909 -20.706 1.00 77.19 183 GLU A N 1
ATOM 1436 C CA . GLU A 1 183 ? -0.115 -6.100 -21.529 1.00 77.19 183 GLU A CA 1
ATOM 1437 C C . GLU A 1 183 ? -1.118 -7.050 -20.848 1.00 77.19 183 GLU A C 1
ATOM 1439 O O . GLU A 1 183 ? -1.896 -7.709 -21.535 1.00 77.19 183 GLU A O 1
ATOM 1444 N N . GLU A 1 184 ? -1.171 -7.062 -19.507 1.00 82.44 184 GLU A N 1
ATOM 1445 C CA . GLU A 1 184 ? -2.115 -7.862 -18.706 1.00 82.44 184 GLU A CA 1
ATOM 1446 C C . GLU A 1 184 ? -3.050 -6.981 -17.846 1.00 82.44 184 GLU A C 1
ATOM 1448 O O . GLU A 1 184 ? -2.997 -7.017 -16.610 1.00 82.44 184 GLU A O 1
ATOM 1453 N N . PRO A 1 185 ? -3.944 -6.186 -18.468 1.00 81.69 185 PRO A N 1
ATOM 1454 C CA . PRO A 1 185 ? -4.732 -5.164 -17.776 1.00 81.69 185 PRO A CA 1
ATOM 1455 C C . PRO A 1 185 ? -5.616 -5.690 -16.636 1.00 81.69 185 PRO A C 1
ATOM 1457 O O . PRO A 1 185 ? -5.841 -4.976 -15.663 1.00 81.69 185 PRO A O 1
ATOM 1460 N N . PHE A 1 186 ? -6.100 -6.933 -16.720 1.00 84.31 186 PHE A N 1
ATOM 1461 C CA . PHE A 1 186 ? -6.897 -7.563 -15.660 1.00 84.31 186 PHE A CA 1
ATOM 1462 C C . PHE A 1 186 ? -6.076 -7.798 -14.380 1.00 84.31 186 PHE A C 1
ATOM 1464 O O . PHE A 1 186 ? -6.502 -7.427 -13.287 1.00 84.31 186 PHE A O 1
ATOM 1471 N N . TRP A 1 187 ? -4.866 -8.349 -14.512 1.00 85.38 187 TRP A N 1
ATOM 1472 C CA . TRP A 1 187 ? -3.967 -8.566 -13.378 1.00 85.38 187 TRP A CA 1
ATOM 1473 C C . TRP A 1 187 ? -3.401 -7.253 -12.837 1.00 85.38 187 TRP A C 1
ATOM 1475 O O . TRP A 1 187 ? -3.282 -7.098 -11.621 1.00 85.38 187 TRP A O 1
ATOM 1485 N N . ALA A 1 188 ? -3.139 -6.276 -13.709 1.00 86.62 188 ALA A N 1
ATOM 1486 C CA . ALA A 1 188 ? -2.793 -4.922 -13.288 1.00 86.62 188 ALA A CA 1
ATOM 1487 C C . ALA A 1 188 ? -3.922 -4.271 -12.469 1.00 86.62 188 ALA A C 1
ATOM 1489 O O . ALA A 1 188 ? -3.652 -3.703 -11.413 1.00 86.62 188 ALA A O 1
ATOM 1490 N N . ALA A 1 189 ? -5.183 -4.407 -12.893 1.00 87.50 189 ALA A N 1
ATOM 1491 C CA . ALA A 1 189 ? -6.338 -3.887 -12.162 1.00 87.50 189 ALA A CA 1
ATOM 1492 C C . ALA A 1 189 ? -6.513 -4.548 -10.780 1.00 87.50 189 ALA A C 1
ATOM 1494 O O . ALA A 1 189 ? -6.757 -3.845 -9.800 1.00 87.50 189 ALA A O 1
ATOM 1495 N N . ILE A 1 190 ? -6.306 -5.868 -10.668 1.00 89.06 190 ILE A N 1
ATOM 1496 C CA . ILE A 1 190 ? -6.267 -6.573 -9.370 1.00 89.06 190 ILE A CA 1
ATOM 1497 C C . ILE A 1 190 ? -5.115 -6.050 -8.498 1.00 89.06 190 ILE A C 1
ATOM 1499 O O . ILE A 1 190 ? -5.310 -5.795 -7.309 1.00 89.06 190 ILE A O 1
ATOM 1503 N N . GLY A 1 191 ? -3.929 -5.839 -9.076 1.00 89.44 191 GLY A N 1
ATOM 1504 C CA . GLY A 1 191 ? -2.774 -5.284 -8.366 1.00 89.44 191 GLY A CA 1
ATOM 1505 C C . GLY A 1 191 ? -3.033 -3.879 -7.814 1.00 89.44 191 GLY A C 1
ATOM 1506 O O . GLY A 1 191 ? -2.773 -3.624 -6.638 1.00 89.44 191 GLY A O 1
ATOM 1507 N N . VAL A 1 192 ? -3.602 -2.979 -8.624 1.00 90.88 192 VAL A N 1
ATOM 1508 C CA . VAL A 1 192 ? -3.955 -1.619 -8.181 1.00 90.88 192 VAL A CA 1
ATOM 1509 C C . VAL A 1 192 ? -5.086 -1.654 -7.149 1.00 90.88 192 VAL A C 1
ATOM 1511 O O . VAL A 1 192 ? -4.974 -0.967 -6.138 1.00 90.88 192 VAL A O 1
ATOM 1514 N N . SER A 1 193 ? -6.102 -2.508 -7.316 1.00 91.88 193 SER A N 1
ATOM 1515 C CA . SER A 1 193 ? -7.140 -2.740 -6.297 1.00 91.88 193 SER A CA 1
ATOM 1516 C C . SER A 1 193 ? -6.528 -3.158 -4.951 1.00 91.88 193 SER A C 1
ATOM 1518 O O . SER A 1 193 ? -6.868 -2.589 -3.914 1.00 91.88 193 SER A O 1
ATOM 1520 N N . GLY A 1 194 ? -5.540 -4.062 -4.963 1.00 92.88 194 GLY A N 1
ATOM 1521 C CA . GLY A 1 194 ? -4.784 -4.461 -3.772 1.00 92.88 194 GLY A CA 1
ATOM 1522 C C . GLY A 1 194 ? -4.000 -3.314 -3.121 1.00 92.88 194 GLY A C 1
ATOM 1523 O O . GLY A 1 194 ? -4.013 -3.188 -1.897 1.00 92.88 194 GLY A O 1
ATOM 1524 N N . VAL A 1 195 ? -3.367 -2.440 -3.913 1.00 93.38 195 VAL A N 1
ATOM 1525 C CA . VAL A 1 195 ? -2.668 -1.238 -3.407 1.00 93.38 195 VAL A CA 1
ATOM 1526 C C . VAL A 1 195 ? -3.653 -0.220 -2.822 1.00 93.38 195 VAL A C 1
ATOM 1528 O O . VAL A 1 195 ? -3.409 0.316 -1.740 1.00 93.38 195 VAL A O 1
ATOM 1531 N N . VAL A 1 196 ? -4.785 0.018 -3.492 1.00 95.12 196 VAL A N 1
ATOM 1532 C CA . VAL A 1 196 ? -5.857 0.903 -3.009 1.00 95.12 196 VAL A CA 1
ATOM 1533 C C . VAL A 1 196 ? -6.435 0.366 -1.700 1.00 95.12 196 VAL A C 1
ATOM 1535 O O . VAL A 1 196 ? -6.576 1.138 -0.756 1.00 95.12 196 VAL A O 1
ATOM 1538 N N . PHE A 1 197 ? -6.685 -0.943 -1.597 1.00 95.19 197 PHE A N 1
ATOM 1539 C CA . PHE A 1 197 ? -7.141 -1.577 -0.359 1.00 95.19 197 PHE A CA 1
ATOM 1540 C C . PHE A 1 197 ? -6.108 -1.472 0.766 1.00 95.19 197 PHE A C 1
ATOM 1542 O O . PHE A 1 197 ? -6.460 -1.080 1.875 1.00 95.19 197 PHE A O 1
ATOM 1549 N N . ALA A 1 198 ? -4.830 -1.758 0.494 1.00 95.56 198 ALA A N 1
ATOM 1550 C CA . ALA A 1 198 ? -3.759 -1.631 1.483 1.00 95.56 198 ALA A CA 1
ATOM 1551 C C . ALA A 1 198 ? -3.623 -0.189 2.012 1.00 95.56 198 ALA A C 1
ATOM 1553 O O . ALA A 1 198 ? -3.356 0.008 3.199 1.00 95.56 198 ALA A O 1
ATOM 1554 N N . PHE A 1 199 ? -3.861 0.813 1.159 1.00 95.75 199 PHE A N 1
ATOM 1555 C CA . PHE A 1 199 ? -3.930 2.214 1.565 1.00 95.75 199 PHE A CA 1
ATOM 1556 C C . PHE A 1 199 ? -5.190 2.522 2.388 1.00 95.75 199 PHE A C 1
ATOM 1558 O O . PHE A 1 199 ? -5.075 3.039 3.499 1.00 95.75 199 PHE A O 1
ATOM 1565 N N . THR A 1 200 ? -6.393 2.191 1.907 1.00 95.56 200 THR A N 1
ATOM 1566 C CA . THR A 1 200 ? -7.632 2.537 2.624 1.00 95.56 200 THR A CA 1
ATOM 1567 C C . THR A 1 200 ? -7.748 1.825 3.970 1.00 95.56 200 THR A C 1
ATOM 1569 O O . THR A 1 200 ? -8.110 2.457 4.963 1.00 95.56 200 THR A O 1
ATOM 1572 N N . ILE A 1 201 ? -7.359 0.548 4.057 1.00 95.94 201 ILE A N 1
ATOM 1573 C CA . ILE A 1 201 ? -7.378 -0.207 5.317 1.00 95.94 201 ILE A CA 1
ATOM 1574 C C . ILE A 1 201 ? -6.340 0.338 6.315 1.00 95.94 201 ILE A C 1
ATOM 1576 O O . ILE A 1 201 ? -6.601 0.354 7.518 1.00 95.94 201 ILE A O 1
ATOM 1580 N N . ALA A 1 202 ? -5.225 0.904 5.834 1.00 96.12 202 ALA A N 1
ATOM 1581 C CA . ALA A 1 202 ? -4.286 1.660 6.662 1.00 96.12 202 ALA A CA 1
ATOM 1582 C C . ALA A 1 202 ? -4.864 3.006 7.152 1.00 96.12 202 ALA A C 1
ATOM 1584 O O . ALA A 1 202 ? -4.633 3.383 8.302 1.00 96.12 202 ALA A O 1
ATOM 1585 N N . VAL A 1 203 ? -5.676 3.704 6.349 1.00 95.19 203 VAL A N 1
ATOM 1586 C CA . VAL A 1 203 ? -6.409 4.907 6.799 1.00 95.19 203 VAL A CA 1
ATOM 1587 C C . VAL A 1 203 ? -7.471 4.541 7.852 1.00 95.19 203 VAL A C 1
ATOM 1589 O O . VAL A 1 203 ? -7.574 5.216 8.880 1.00 95.19 203 VAL A O 1
ATOM 1592 N N . LEU A 1 204 ? -8.192 3.423 7.687 1.00 94.50 204 LEU A N 1
ATOM 1593 C CA . LEU A 1 204 ? -9.112 2.894 8.708 1.00 94.50 204 LEU A CA 1
ATOM 1594 C C . LEU A 1 204 ? -8.375 2.528 10.013 1.00 94.50 204 LEU A C 1
ATOM 1596 O O . LEU A 1 204 ? -8.896 2.731 11.117 1.00 94.50 204 LEU A O 1
ATOM 1600 N N . ALA A 1 205 ? -7.134 2.045 9.913 1.00 93.69 205 ALA A N 1
ATOM 1601 C CA . ALA A 1 205 ? -6.279 1.761 11.063 1.00 93.69 205 ALA A CA 1
ATOM 1602 C C . ALA A 1 205 ? -6.035 3.006 11.935 1.00 93.69 205 ALA A C 1
ATOM 1604 O O . ALA A 1 205 ? -6.039 2.896 13.164 1.00 93.69 205 ALA A O 1
ATOM 1605 N N . VAL A 1 206 ? -5.943 4.195 11.332 1.00 93.06 206 VAL A N 1
ATOM 1606 C CA . VAL A 1 206 ? -5.778 5.486 12.029 1.00 93.06 206 VAL A CA 1
ATOM 1607 C C . VAL A 1 206 ? -7.076 6.298 12.160 1.00 93.06 206 VAL A C 1
ATOM 1609 O O . VAL A 1 206 ? -7.018 7.485 12.485 1.00 93.06 206 VAL A O 1
ATOM 1612 N N . LYS A 1 207 ? -8.255 5.677 11.975 1.00 90.81 207 LYS A N 1
ATOM 1613 C CA . LYS A 1 207 ? -9.555 6.376 11.870 1.00 90.81 207 LYS A CA 1
ATOM 1614 C C . LYS A 1 207 ? -9.819 7.469 12.912 1.00 90.81 207 LYS A C 1
ATOM 1616 O O . LYS A 1 207 ? -10.323 8.518 12.541 1.00 90.81 207 LYS A O 1
ATOM 1621 N N . ASN A 1 208 ? -9.425 7.274 14.173 1.00 88.81 208 ASN A N 1
ATOM 1622 C CA . ASN A 1 208 ? -9.623 8.248 15.255 1.00 88.81 208 ASN A CA 1
ATOM 1623 C C . ASN A 1 208 ? -8.974 9.617 14.959 1.00 88.81 208 ASN A C 1
ATOM 1625 O O . ASN A 1 208 ? -9.483 10.641 15.403 1.00 88.81 208 ASN A O 1
ATOM 1629 N N . LEU A 1 209 ? -7.858 9.636 14.220 1.00 89.94 209 LEU A N 1
ATOM 1630 C CA . LEU A 1 209 ? -7.193 10.864 13.774 1.00 89.94 209 LEU A CA 1
ATOM 1631 C C . LEU A 1 209 ? -7.883 11.439 12.531 1.00 89.94 209 LEU A C 1
ATOM 1633 O O . LEU A 1 209 ? -8.061 12.650 12.419 1.00 89.94 209 LEU A O 1
ATOM 1637 N N . VAL A 1 210 ? -8.315 10.566 11.617 1.00 91.50 210 VAL A N 1
ATOM 1638 C CA . VAL A 1 210 ? -8.968 10.932 10.350 1.00 91.50 210 VAL A CA 1
ATOM 1639 C C . VAL A 1 210 ? -10.308 11.617 10.612 1.00 91.50 210 VAL A C 1
ATOM 1641 O O . VAL A 1 210 ? -10.496 12.745 10.173 1.00 91.50 210 VAL A O 1
ATOM 1644 N N . THR A 1 211 ? -11.194 11.001 11.401 1.00 88.31 211 THR A N 1
ATOM 1645 C CA . THR A 1 211 ? -12.508 11.568 11.766 1.00 88.31 211 THR A CA 1
ATOM 1646 C C . THR A 1 211 ? -12.405 12.763 12.724 1.00 88.31 211 THR A C 1
ATOM 1648 O O . THR A 1 211 ? -13.397 13.440 12.967 1.00 88.31 211 THR A O 1
ATOM 1651 N N . GLY A 1 212 ? -11.227 13.002 13.316 1.00 87.38 212 GLY A N 1
ATOM 1652 C CA . GLY A 1 212 ? -10.934 14.195 14.119 1.00 87.38 212 GLY A CA 1
ATOM 1653 C C . GLY A 1 212 ? -10.347 15.361 13.310 1.00 87.38 212 GLY A C 1
ATOM 1654 O O . GLY A 1 212 ? -10.369 16.492 13.783 1.00 87.38 212 GLY A O 1
ATOM 1655 N N . THR A 1 213 ? -9.832 15.094 12.104 1.00 91.31 213 THR A N 1
ATOM 1656 C CA . THR A 1 213 ? -9.177 16.088 11.229 1.00 91.31 213 THR A CA 1
ATOM 1657 C C . THR A 1 213 ? -10.046 16.454 10.022 1.00 91.31 213 THR A C 1
ATOM 1659 O O . THR A 1 213 ? -10.033 17.596 9.568 1.00 91.31 213 THR A O 1
ATOM 1662 N N . PHE A 1 214 ? -10.810 15.492 9.503 1.00 90.75 214 PHE A N 1
ATOM 1663 C CA . PHE A 1 214 ? -11.645 15.623 8.312 1.00 90.75 214 PHE A CA 1
ATOM 1664 C C . PHE A 1 214 ? -13.124 15.390 8.657 1.00 90.75 214 PHE A C 1
ATOM 1666 O O . PHE A 1 214 ? -13.418 14.552 9.512 1.00 90.75 214 PHE A O 1
ATOM 1673 N N . PRO A 1 215 ? -14.067 16.063 7.969 1.00 91.31 215 PRO A N 1
ATOM 1674 C CA . PRO A 1 215 ? -15.505 15.882 8.165 1.00 91.31 215 PRO A CA 1
ATOM 1675 C C . PRO A 1 215 ? -16.004 14.588 7.493 1.00 91.31 215 PRO A C 1
ATOM 1677 O O . PRO A 1 215 ? -16.793 14.619 6.552 1.00 91.31 215 PRO A O 1
ATOM 1680 N N . ILE A 1 216 ? -15.511 13.442 7.966 1.00 91.75 216 ILE A N 1
ATOM 1681 C CA . ILE A 1 216 ? -15.922 12.098 7.550 1.00 91.75 216 ILE A CA 1
ATOM 1682 C C . ILE A 1 216 ? -16.300 11.284 8.790 1.00 91.75 216 ILE A C 1
ATOM 1684 O O . ILE A 1 216 ? -15.588 11.300 9.796 1.00 91.75 216 ILE A O 1
ATOM 1688 N N . GLY A 1 217 ? -17.438 10.593 8.738 1.00 91.62 217 GLY A N 1
ATOM 1689 C CA . GLY A 1 217 ? -17.899 9.748 9.833 1.00 91.62 217 GLY A CA 1
ATOM 1690 C C . GLY A 1 217 ? -17.260 8.354 9.836 1.00 91.62 217 GLY A C 1
ATOM 1691 O O . GLY A 1 217 ? -16.467 7.977 8.969 1.00 91.62 217 GLY A O 1
ATOM 1692 N N . ASN A 1 218 ? -17.586 7.576 10.871 1.00 88.81 218 ASN A N 1
ATOM 1693 C CA . ASN A 1 218 ? -17.025 6.236 11.070 1.00 88.81 218 ASN A CA 1
ATOM 1694 C C . ASN A 1 218 ? -17.555 5.198 10.070 1.00 88.81 218 ASN A C 1
ATOM 1696 O O . ASN A 1 218 ? -16.854 4.217 9.825 1.00 88.81 218 ASN A O 1
ATOM 1700 N N . HIS A 1 219 ? -18.766 5.385 9.541 1.00 90.44 219 HIS A N 1
ATOM 1701 C CA . HIS A 1 219 ? -19.394 4.449 8.605 1.00 90.44 219 HIS A CA 1
ATOM 1702 C C . HIS A 1 219 ? -18.938 4.752 7.181 1.00 90.44 219 HIS A C 1
ATOM 1704 O O . HIS A 1 219 ? -18.489 3.871 6.470 1.00 90.44 219 HIS A O 1
ATOM 1710 N N . GLU A 1 220 ? -18.891 6.027 6.826 1.00 93.06 220 GLU A N 1
ATOM 1711 C CA . GLU A 1 220 ? -18.450 6.557 5.545 1.00 93.06 220 GLU A CA 1
ATOM 1712 C C . GLU A 1 220 ? -16.980 6.206 5.272 1.00 93.06 220 GLU A C 1
ATOM 1714 O O . GLU A 1 220 ? -16.642 5.737 4.187 1.00 93.06 220 GLU A O 1
ATOM 1719 N N . LEU A 1 221 ? -16.102 6.351 6.274 1.00 93.38 221 LEU A N 1
ATOM 1720 C CA . LEU A 1 221 ? -14.708 5.904 6.168 1.00 93.38 221 LEU A CA 1
ATOM 1721 C C . LEU A 1 221 ? -14.595 4.374 6.051 1.00 93.38 221 LEU A C 1
ATOM 1723 O O . LEU A 1 221 ? -13.702 3.869 5.369 1.00 93.38 221 LEU A O 1
ATOM 1727 N N . PHE A 1 222 ? -15.487 3.631 6.709 1.00 94.19 222 PHE A N 1
ATOM 1728 C CA . PHE A 1 222 ? -15.531 2.176 6.619 1.00 94.19 222 PHE A CA 1
ATOM 1729 C C . PHE A 1 222 ? -15.994 1.721 5.224 1.00 94.19 222 PHE A C 1
ATOM 1731 O O . PHE A 1 222 ? -15.292 0.954 4.572 1.00 94.19 222 PHE A O 1
ATOM 1738 N N . ASP A 1 223 ? -17.092 2.266 4.713 1.00 93.44 223 ASP A N 1
ATOM 1739 C CA . ASP A 1 223 ? -17.652 1.940 3.401 1.00 93.44 223 ASP A CA 1
ATOM 1740 C C . ASP A 1 223 ? -16.673 2.300 2.277 1.00 93.44 223 ASP A C 1
ATOM 1742 O O . ASP A 1 223 ? -16.372 1.462 1.426 1.00 93.44 223 ASP A O 1
ATOM 1746 N N . VAL A 1 224 ? -16.063 3.493 2.320 1.00 93.38 224 VAL A N 1
ATOM 1747 C CA . VAL A 1 224 ? -14.985 3.880 1.389 1.00 93.38 224 VAL A CA 1
ATOM 1748 C C . VAL A 1 224 ? -13.815 2.892 1.442 1.00 93.38 224 VAL A C 1
ATOM 1750 O O . VAL A 1 224 ? -13.205 2.625 0.405 1.00 93.38 224 VAL A O 1
ATOM 1753 N N . THR A 1 225 ? -13.523 2.293 2.602 1.00 94.50 225 THR A N 1
ATOM 1754 C CA . THR A 1 225 ? -12.412 1.341 2.737 1.00 94.50 225 THR A CA 1
ATOM 1755 C C . THR A 1 225 ? -12.600 0.076 1.903 1.00 94.50 225 THR A C 1
ATOM 1757 O O . THR A 1 225 ? -11.622 -0.389 1.314 1.00 94.50 225 THR A O 1
ATOM 1760 N N . PHE A 1 226 ? -13.829 -0.439 1.795 1.00 93.62 226 PHE A N 1
ATOM 1761 C CA . PHE A 1 226 ? -14.129 -1.678 1.062 1.00 93.62 226 PHE A CA 1
ATOM 1762 C C . PHE A 1 226 ? -14.721 -1.443 -0.332 1.00 93.62 226 PHE A C 1
ATOM 1764 O O . PHE A 1 226 ? -14.517 -2.270 -1.218 1.00 93.62 226 PHE A O 1
ATOM 1771 N N . LEU A 1 227 ? -15.398 -0.315 -0.568 1.00 93.38 227 LEU A N 1
ATOM 1772 C CA . LEU A 1 227 ? -15.992 0.007 -1.869 1.00 93.38 227 LEU A CA 1
ATOM 1773 C C . LEU A 1 227 ? -14.986 0.635 -2.845 1.00 93.38 227 LEU A C 1
ATOM 1775 O O . LEU A 1 227 ? -15.002 0.292 -4.028 1.00 93.38 227 LEU A O 1
ATOM 1779 N N . LEU A 1 228 ? -14.080 1.512 -2.389 1.00 92.62 228 LEU A N 1
ATOM 1780 C CA . LEU A 1 228 ? -13.125 2.177 -3.289 1.00 92.62 228 LEU A CA 1
ATOM 1781 C C . LEU A 1 228 ? -12.195 1.194 -4.039 1.00 92.62 228 LEU A C 1
ATOM 1783 O O . LEU A 1 228 ? -12.028 1.382 -5.246 1.00 92.62 228 LEU A O 1
ATOM 1787 N N . PRO A 1 229 ? -11.651 0.124 -3.417 1.00 92.69 229 PRO A N 1
ATOM 1788 C CA . PRO A 1 229 ? -10.859 -0.884 -4.129 1.00 92.69 229 PRO A CA 1
ATOM 1789 C C . PRO A 1 229 ? -11.642 -1.652 -5.203 1.00 92.69 229 PRO A C 1
ATOM 1791 O O . PRO A 1 229 ? -11.040 -2.132 -6.161 1.00 92.69 229 PRO A O 1
ATOM 1794 N N . LEU A 1 230 ? -12.965 -1.781 -5.052 1.00 90.31 230 LEU A N 1
ATOM 1795 C CA . LEU A 1 230 ? -13.838 -2.479 -6.004 1.00 90.31 230 LEU A CA 1
ATOM 1796 C C . LEU A 1 230 ? -14.268 -1.567 -7.163 1.00 90.31 230 LEU A C 1
ATOM 1798 O O . LEU A 1 230 ? -14.411 -2.029 -8.292 1.00 90.31 230 LEU A O 1
ATOM 1802 N N . VAL A 1 231 ? -14.451 -0.270 -6.896 1.00 87.75 231 VAL A N 1
ATOM 1803 C CA . VAL A 1 231 ? -14.887 0.723 -7.893 1.00 87.75 231 VAL A CA 1
ATOM 1804 C C . VAL A 1 231 ? -13.717 1.271 -8.718 1.00 87.75 231 VAL A C 1
ATOM 1806 O O . VAL A 1 231 ? -13.874 1.496 -9.918 1.00 87.75 231 VAL A O 1
ATOM 1809 N N . GLN A 1 232 ? -12.531 1.460 -8.129 1.00 80.19 232 GLN A N 1
ATOM 1810 C CA . GLN A 1 232 ? -11.372 2.029 -8.833 1.00 80.19 232 GLN A CA 1
ATOM 1811 C C . GLN A 1 232 ? -10.996 1.278 -10.135 1.00 80.19 232 GLN A C 1
ATOM 1813 O O . GLN A 1 232 ? -10.758 1.967 -11.132 1.00 80.19 232 GLN A O 1
ATOM 1818 N N . PRO A 1 233 ? -11.006 -0.072 -10.199 1.00 75.06 233 PRO A N 1
ATOM 1819 C CA . PRO A 1 233 ? -10.791 -0.837 -11.434 1.00 75.06 233 PRO A CA 1
ATOM 1820 C C . PRO A 1 233 ? -11.768 -0.551 -12.584 1.00 75.06 233 PRO A C 1
ATOM 1822 O O . PRO A 1 233 ? -11.448 -0.841 -13.733 1.00 75.06 233 PRO A O 1
ATOM 1825 N N . ALA A 1 234 ? -12.952 0.002 -12.298 1.00 68.62 234 ALA A N 1
ATOM 1826 C CA . ALA A 1 234 ? -13.917 0.427 -13.315 1.00 68.62 234 ALA A CA 1
ATOM 1827 C C . ALA A 1 234 ? -13.754 1.909 -13.717 1.00 68.62 234 ALA A C 1
ATOM 1829 O O . ALA A 1 234 ? -14.254 2.318 -14.762 1.00 68.62 234 ALA A O 1
ATOM 1830 N N . VAL A 1 235 ? -13.065 2.713 -12.895 1.00 64.25 235 VAL A N 1
ATOM 1831 C CA . VAL A 1 235 ? -12.890 4.168 -13.082 1.00 64.25 235 VAL A CA 1
ATOM 1832 C C . VAL A 1 235 ? -11.553 4.519 -13.739 1.00 64.25 235 VAL A C 1
ATOM 1834 O O . VAL A 1 235 ? -11.490 5.483 -14.499 1.00 64.25 235 VAL A O 1
ATOM 1837 N N . LEU A 1 236 ? -10.498 3.726 -13.517 1.00 59.38 236 LEU A N 1
ATOM 1838 C CA . LEU A 1 236 ? -9.391 3.644 -14.472 1.00 59.38 236 LEU A CA 1
ATOM 1839 C C . LEU A 1 236 ? -9.737 2.539 -15.476 1.00 59.38 236 LEU A C 1
ATOM 1841 O O . LEU A 1 236 ? -9.467 1.374 -15.178 1.00 59.38 236 LEU A O 1
ATOM 1845 N N . PRO A 1 237 ? -10.305 2.852 -16.657 1.00 51.94 237 PRO A N 1
ATOM 1846 C CA . PRO A 1 237 ? -10.369 1.859 -17.707 1.00 51.94 237 PRO A CA 1
ATOM 1847 C C . PRO A 1 237 ? -8.940 1.428 -18.036 1.00 51.94 237 PRO A C 1
ATOM 1849 O O . PRO A 1 237 ? -8.068 2.257 -18.313 1.00 51.94 237 PRO A O 1
ATOM 1852 N N . ALA A 1 238 ? -8.715 0.117 -18.060 1.00 57.19 238 ALA A N 1
ATOM 1853 C CA . ALA A 1 238 ? -7.643 -0.430 -18.873 1.00 57.19 238 ALA A CA 1
ATOM 1854 C C . ALA A 1 238 ? -7.722 0.207 -20.274 1.00 57.19 238 ALA A C 1
ATOM 1856 O O . ALA A 1 238 ? -8.842 0.357 -20.782 1.00 57.19 238 ALA A O 1
ATOM 1857 N N . PRO A 1 239 ? -6.591 0.585 -20.907 1.00 52.62 239 PRO A N 1
ATOM 1858 C CA . PRO A 1 239 ? -6.626 1.102 -22.271 1.00 52.62 239 PRO A CA 1
ATOM 1859 C C . PRO A 1 239 ? -7.427 0.104 -23.119 1.00 52.62 239 PRO A C 1
ATOM 1861 O O . PRO A 1 239 ? -7.133 -1.093 -23.036 1.00 52.62 239 PRO A O 1
ATOM 1864 N N . PRO A 1 240 ? -8.484 0.543 -23.839 1.00 47.81 240 PRO A N 1
ATOM 1865 C CA . PRO A 1 240 ? -9.435 -0.379 -24.445 1.00 47.81 240 PRO A CA 1
ATOM 1866 C C . PRO A 1 240 ? -8.718 -1.459 -25.246 1.00 47.81 240 PRO A C 1
ATOM 1868 O O . PRO A 1 240 ? -7.749 -1.155 -25.934 1.00 47.81 240 PRO A O 1
ATOM 1871 N N . ALA A 1 241 ? -9.209 -2.700 -25.234 1.00 50.75 241 ALA A N 1
ATOM 1872 C CA . ALA A 1 241 ? -8.603 -3.768 -26.038 1.00 50.75 241 ALA A CA 1
ATOM 1873 C C . ALA A 1 241 ? -8.544 -3.405 -27.540 1.00 50.75 241 ALA A C 1
ATOM 1875 O O . ALA A 1 241 ? -7.702 -3.914 -28.279 1.00 50.75 241 ALA A O 1
ATOM 1876 N N . GLU A 1 242 ? -9.403 -2.482 -27.983 1.00 42.53 242 GLU A N 1
ATOM 1877 C CA . GLU A 1 242 ? -9.323 -1.837 -29.290 1.00 42.53 242 GLU A CA 1
ATOM 1878 C C . GLU A 1 242 ? -8.173 -0.834 -29.411 1.00 42.53 242 GLU A C 1
ATOM 1880 O O . GLU A 1 242 ? -7.533 -0.833 -30.449 1.00 42.53 242 GLU A O 1
ATOM 1885 N N . VAL A 1 243 ? -7.825 -0.039 -28.395 1.00 45.03 243 VAL A N 1
ATOM 1886 C CA . VAL A 1 243 ? -6.598 0.788 -28.376 1.00 45.03 243 VAL A CA 1
ATOM 1887 C C . VAL A 1 243 ? -5.360 -0.113 -28.395 1.00 45.03 243 VAL A C 1
ATOM 1889 O O . VAL A 1 243 ? -4.511 0.050 -29.268 1.00 45.03 243 VAL A O 1
ATOM 1892 N N . THR A 1 244 ? -5.311 -1.165 -27.573 1.00 47.44 244 THR A N 1
ATOM 1893 C CA . THR A 1 244 ? -4.214 -2.156 -27.590 1.00 47.44 244 THR A CA 1
ATOM 1894 C C . THR A 1 244 ? -4.097 -2.907 -28.929 1.00 47.44 244 THR A C 1
ATOM 1896 O O . THR A 1 244 ? -3.045 -3.463 -29.231 1.00 47.44 244 THR A O 1
ATOM 1899 N N . ARG A 1 245 ? -5.145 -2.902 -29.770 1.00 42.38 245 ARG A N 1
ATOM 1900 C CA . ARG A 1 245 ? -5.133 -3.451 -31.142 1.00 42.38 245 ARG A CA 1
ATOM 1901 C C . ARG A 1 245 ? -5.021 -2.398 -32.256 1.00 42.38 245 ARG A C 1
ATOM 1903 O O . ARG A 1 245 ? -4.650 -2.772 -33.365 1.00 42.38 245 ARG A O 1
ATOM 1910 N N . SER A 1 246 ? -5.339 -1.126 -32.003 1.00 36.72 246 SER A N 1
ATOM 1911 C CA . SER A 1 246 ? -5.453 -0.059 -33.018 1.00 36.72 246 SER A CA 1
ATOM 1912 C C . SER A 1 246 ? -4.370 1.008 -32.928 1.00 36.72 246 SER A C 1
ATOM 1914 O O . SER A 1 246 ? -3.923 1.455 -33.982 1.00 36.72 246 SER A O 1
ATOM 1916 N N . SER A 1 247 ? -3.836 1.307 -31.736 1.00 40.31 247 SER A N 1
ATOM 1917 C CA . SER A 1 247 ? -2.491 1.888 -31.626 1.00 40.31 247 SER A CA 1
ATOM 1918 C C . SER A 1 247 ? -1.521 0.986 -32.378 1.00 40.31 247 SER A C 1
ATOM 1920 O O . SER A 1 247 ? -0.840 1.446 -33.271 1.00 40.31 247 SER A O 1
ATOM 1922 N N . PHE A 1 248 ? -1.627 -0.326 -32.173 1.00 44.81 248 PHE A N 1
ATOM 1923 C CA . PHE A 1 248 ? -0.895 -1.369 -32.899 1.00 44.81 248 PHE A CA 1
ATOM 1924 C C . PHE A 1 248 ? -1.322 -1.546 -34.387 1.00 44.81 248 PHE A C 1
ATOM 1926 O O . PHE A 1 248 ? -0.907 -2.500 -35.046 1.00 44.81 248 PHE A O 1
ATOM 1933 N N . ARG A 1 249 ? -2.205 -0.697 -34.936 1.00 38.97 249 ARG A N 1
ATOM 1934 C CA . ARG A 1 249 ? -2.490 -0.566 -36.387 1.00 38.97 249 ARG A CA 1
ATOM 1935 C C . ARG A 1 249 ? -2.037 0.798 -36.945 1.00 38.97 249 ARG A C 1
ATOM 1937 O O . ARG A 1 249 ? -2.278 1.069 -38.119 1.00 38.97 249 ARG A O 1
ATOM 1944 N N . GLN A 1 250 ? -1.424 1.648 -36.119 1.00 38.50 250 GLN A N 1
ATOM 1945 C CA . GLN A 1 250 ? -0.918 2.985 -36.466 1.00 38.50 250 GLN A CA 1
ATOM 1946 C C . GLN A 1 250 ? 0.515 3.248 -35.959 1.00 38.50 250 GLN A C 1
ATOM 1948 O O . GLN A 1 250 ? 1.143 4.203 -36.412 1.00 38.50 250 GLN A O 1
ATOM 1953 N N . PHE A 1 251 ? 1.012 2.402 -35.056 1.00 38.88 251 PHE A N 1
ATOM 1954 C CA . PHE A 1 251 ? 2.393 2.216 -34.578 1.00 38.88 251 PHE A CA 1
ATOM 1955 C C . PHE A 1 251 ? 3.004 0.723 -34.969 1.00 38.88 251 PHE A C 1
ATOM 1957 O O . PHE A 1 251 ? 1.920 0.202 -34.462 1.00 38.88 251 PHE A O 1
#

Foldseek 3Di:
DDDDDDDPPPDDPPPPPDPDPPDDPDPDDDDPVVVVVCVVVVQVVLQVCLVVVVVVVVVCVVVVPDDPDDPPDDPCPPVVVVVVVVVVVVVVVVVVVCCVVPPDDDDDDDDPVDDDPDDADDLVCLLLLLLLVVVVVFDFDVVVVRHTPDPSNVSSVVSSVVLVVVVVCVVVVPPDPDDDCLVVVVVVLLVVLNVLLSVLSSCSSVVVVVVVPDVADNVRSVCCNPVVSVCVSVVPDRPPVVCVVVVSSRD

pLDDT: mean 76.69, std 19.1, range [32.72, 98.31]

Secondary structure (DSSP, 8-state):
----PPPS------------TTS-SSS-PPPHHHHHHTHHHHHHHHHHHHHHHHHHHHHHHHHTTT---------IIIIIHHHHHHHHHHHHHHHHHHHHHS---PPPPP-TT---S-----GGGHHHHHTT--GGGS-EEGGGTTEESS-HHHHHHHHHHHHHHHHHHHHHH---S--STTTSHHHHHHHHHHHHHHHHHHHHHTHHHHHHHSS--HHHHHHHHHHHHHHHHHHSPPPPTTHHHHGGGT-

Sequence (251 aa):
MSEEEPNPNGGTEAQTDGGTGIVPQDDQAPTWSERKERTQGLSRLTYEYFERSRREDEDLRQASDYVERDVLAFPTWPHEMIRNLALTSFFVGLMFFISAAVPPHLPGPANANSTPAVILPDWYLYWSFGLLKLTPLNPELALLGGEKLVSDRVYGVVANLIVVGFISIVPFLNKGAARRPVEEPFWAAIGVSGVVFAFTIAVLAVKNLVTGTFPIGNHELFDVTFLLPLVQPAVLPAPPAEVTRSSFRQF